Protein AF-0000000075737921 (afdb_homodimer)

Organism: Rhodopseudomonas palustris (strain ATCC BAA-98 / CGA009) (NCBI:txid258594)

Radius of gyration: 21.12 Å; Cα contacts (8 Å, |Δi|>4): 527; chains: 2; bounding box: 39×60×53 Å

Structure (mmCIF, N/CA/C/O backbone):
data_AF-0000000075737921-model_v1
#
loop_
_entity.id
_entity.type
_entity.pdbx_description
1 polymer 'HD domain-containing protein'
#
loop_
_atom_site.group_PDB
_atom_site.id
_atom_site.type_symbol
_atom_site.label_atom_id
_atom_site.label_alt_id
_atom_site.label_comp_id
_atom_site.label_asym_id
_atom_site.label_entity_id
_atom_site.label_seq_id
_atom_site.pdbx_PDB_ins_code
_atom_site.Cartn_x
_atom_site.Cartn_y
_atom_site.Cartn_z
_atom_site.occupancy
_atom_site.B_iso_or_equiv
_atom_site.auth_seq_id
_atom_site.auth_comp_id
_atom_site.auth_asym_id
_atom_site.auth_atom_id
_atom_site.pdbx_PDB_model_num
ATOM 1 N N . MET A 1 1 ? -18.125 2.629 -8.656 1 86.75 1 MET A N 1
ATOM 2 C CA . MET A 1 1 ? -16.984 1.961 -8.047 1 86.75 1 MET A CA 1
ATOM 3 C C . MET A 1 1 ? -17.203 1.745 -6.555 1 86.75 1 MET A C 1
ATOM 5 O O . MET A 1 1 ? -17.562 2.676 -5.84 1 86.75 1 MET A O 1
ATOM 9 N N . THR A 1 2 ? -17.031 0.541 -6.113 1 95.25 2 THR A N 1
ATOM 10 C CA . THR A 1 2 ? -17.281 0.292 -4.699 1 95.25 2 THR A CA 1
ATOM 11 C C . THR A 1 2 ? -16.156 0.893 -3.846 1 95.25 2 THR A C 1
ATOM 13 O O . THR A 1 2 ? -15.094 1.238 -4.363 1 95.25 2 THR A O 1
ATOM 16 N N . ASP A 1 3 ? -16.438 1.076 -2.562 1 97.62 3 ASP A N 1
ATOM 17 C CA . ASP A 1 3 ? -15.484 1.718 -1.653 1 97.62 3 ASP A CA 1
ATOM 18 C C . ASP A 1 3 ? -14.141 0.996 -1.659 1 97.62 3 ASP A C 1
ATOM 20 O O . ASP A 1 3 ? -13.086 1.632 -1.758 1 97.62 3 ASP A O 1
ATOM 24 N N . LEU A 1 4 ? -14.211 -0.312 -1.606 1 98.31 4 LEU A N 1
ATOM 25 C CA . LEU A 1 4 ? -12.977 -1.086 -1.536 1 98.31 4 LEU A CA 1
ATOM 26 C C . LEU A 1 4 ? -12.219 -1.028 -2.861 1 98.31 4 LEU A C 1
ATOM 28 O O . LEU A 1 4 ? -10.984 -1.01 -2.877 1 98.31 4 LEU A O 1
ATOM 32 N N . 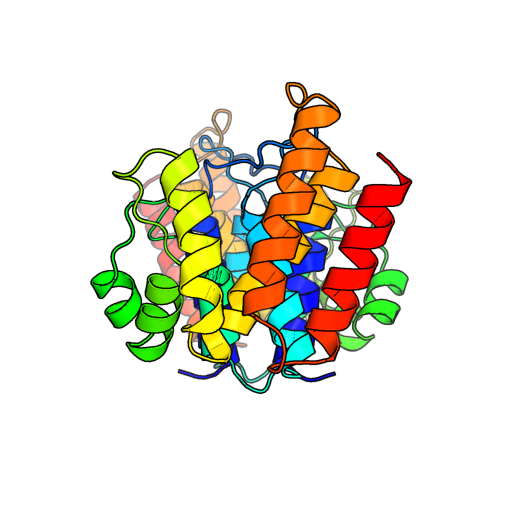VAL A 1 5 ? -12.93 -0.981 -3.979 1 98.56 5 VAL A N 1
ATOM 33 C CA . VAL A 1 5 ? -12.273 -0.854 -5.277 1 98.56 5 VAL A CA 1
ATOM 34 C C . VAL A 1 5 ? -11.578 0.503 -5.375 1 98.56 5 VAL A C 1
ATOM 36 O O . VAL A 1 5 ? -10.422 0.588 -5.797 1 98.56 5 VAL A O 1
ATOM 39 N N . LEU A 1 6 ? -12.273 1.527 -4.934 1 98.75 6 LEU A N 1
ATOM 40 C CA . LEU A 1 6 ? -11.719 2.879 -4.969 1 98.75 6 LEU A CA 1
ATOM 41 C C . LEU A 1 6 ? -10.422 2.957 -4.168 1 98.75 6 LEU A C 1
ATOM 43 O O . LEU A 1 6 ? -9.414 3.465 -4.664 1 98.75 6 LEU A O 1
ATOM 47 N N . VAL A 1 7 ? -10.438 2.445 -2.977 1 98.88 7 VAL A N 1
ATOM 48 C CA . VAL A 1 7 ? -9.297 2.557 -2.082 1 98.88 7 VAL A CA 1
ATOM 49 C C . VAL A 1 7 ? -8.156 1.663 -2.58 1 98.88 7 VAL A C 1
ATOM 51 O O . VAL A 1 7 ? -6.988 2.047 -2.525 1 98.88 7 VAL A O 1
ATOM 54 N N . SER A 1 8 ? -8.484 0.468 -3.088 1 98.88 8 SER A N 1
ATOM 55 C CA . SER A 1 8 ? -7.457 -0.421 -3.623 1 98.88 8 SER A CA 1
ATOM 56 C C . SER A 1 8 ? -6.793 0.18 -4.855 1 98.88 8 SER A C 1
ATOM 58 O O . SER A 1 8 ? -5.586 0.037 -5.051 1 98.88 8 SER A O 1
ATOM 60 N N . ARG A 1 9 ? -7.57 0.848 -5.695 1 98.81 9 ARG A N 1
ATOM 61 C CA . ARG A 1 9 ? -7.012 1.54 -6.852 1 98.81 9 ARG A CA 1
ATOM 62 C C . ARG A 1 9 ? -6.07 2.658 -6.422 1 98.81 9 ARG A C 1
ATOM 64 O O . ARG A 1 9 ? -5.012 2.855 -7.023 1 98.81 9 ARG A O 1
ATOM 71 N N . ALA A 1 10 ? -6.484 3.395 -5.445 1 98.94 10 ALA A N 1
ATOM 72 C CA . ALA A 1 10 ? -5.652 4.48 -4.938 1 98.94 10 ALA A CA 1
ATOM 73 C C . ALA A 1 10 ? -4.332 3.951 -4.383 1 98.94 10 ALA A C 1
ATOM 75 O O . ALA A 1 10 ? -3.271 4.531 -4.625 1 98.94 10 ALA A O 1
ATOM 76 N N . ALA A 1 11 ? -4.426 2.832 -3.623 1 98.94 11 ALA A N 1
ATOM 77 C CA . ALA A 1 11 ? -3.227 2.225 -3.051 1 98.94 11 ALA A CA 1
ATOM 78 C C . ALA A 1 11 ? -2.266 1.771 -4.145 1 98.94 11 ALA A C 1
ATOM 80 O O . ALA A 1 11 ? -1.067 2.053 -4.086 1 98.94 11 ALA A O 1
ATOM 81 N N . ASP A 1 12 ? -2.742 1.088 -5.137 1 98.81 12 ASP A N 1
ATOM 82 C CA . ASP A 1 12 ? -1.924 0.611 -6.25 1 98.81 12 ASP A CA 1
ATOM 83 C C . ASP A 1 12 ? -1.312 1.777 -7.02 1 98.81 12 ASP A C 1
ATOM 85 O O . ASP A 1 12 ? -0.127 1.751 -7.359 1 98.81 12 ASP A O 1
ATOM 89 N N . PHE A 1 13 ? -2.15 2.797 -7.309 1 98.81 13 PHE A N 1
ATOM 90 C CA . PHE A 1 13 ? -1.713 3.984 -8.031 1 98.81 13 PHE A CA 1
ATOM 91 C C . PHE A 1 13 ? -0.597 4.695 -7.277 1 98.81 13 PHE A C 1
ATOM 93 O O . PHE A 1 13 ? 0.426 5.055 -7.863 1 98.81 13 PHE A O 1
ATOM 100 N N . ALA A 1 14 ? -0.794 4.871 -6.004 1 98.62 14 ALA A N 1
ATOM 101 C CA . ALA A 1 14 ? 0.196 5.547 -5.172 1 98.62 14 ALA A CA 1
ATOM 102 C C . ALA A 1 14 ? 1.498 4.754 -5.113 1 98.62 14 ALA A C 1
ATOM 104 O O . ALA A 1 14 ? 2.586 5.328 -5.203 1 98.62 14 ALA A O 1
ATOM 105 N N . ALA A 1 15 ? 1.396 3.42 -4.934 1 98.12 15 ALA A N 1
ATOM 106 C CA . ALA A 1 15 ? 2.578 2.562 -4.879 1 98.12 15 ALA A CA 1
ATOM 107 C C . ALA A 1 15 ? 3.402 2.684 -6.156 1 98.12 15 ALA A C 1
ATOM 109 O O . ALA A 1 15 ? 4.629 2.807 -6.105 1 98.12 15 ALA A O 1
ATOM 110 N N . ARG A 1 16 ? 2.758 2.697 -7.277 1 97.12 16 ARG A N 1
ATOM 111 C CA . ARG A 1 16 ? 3.451 2.781 -8.555 1 97.12 16 ARG A CA 1
ATOM 112 C C . ARG A 1 16 ? 4.086 4.156 -8.75 1 97.12 16 ARG A C 1
ATOM 114 O O . ARG A 1 16 ? 5.227 4.262 -9.203 1 97.12 16 ARG A O 1
ATOM 121 N N . ARG A 1 17 ? 3.342 5.207 -8.398 1 97.56 17 ARG A N 1
ATOM 122 C CA . ARG A 1 17 ? 3.816 6.57 -8.625 1 97.56 17 ARG A CA 1
ATOM 123 C C . ARG A 1 17 ? 4.984 6.906 -7.707 1 97.56 17 ARG A C 1
ATOM 125 O O . ARG A 1 17 ? 5.824 7.742 -8.047 1 97.56 17 ARG A O 1
ATOM 132 N N . HIS A 1 18 ? 5.109 6.207 -6.547 1 97.38 18 HIS A N 1
ATOM 133 C CA . HIS A 1 18 ? 6.156 6.523 -5.586 1 97.38 18 HIS A CA 1
ATOM 134 C C . HIS A 1 18 ? 7.215 5.43 -5.543 1 97.38 18 HIS A C 1
ATOM 136 O O . HIS A 1 18 ? 7.988 5.34 -4.586 1 97.38 18 HIS A O 1
ATOM 142 N N . ALA A 1 19 ? 7.277 4.5 -6.516 1 94.38 19 ALA A N 1
ATOM 143 C CA . ALA A 1 19 ? 8.141 3.322 -6.527 1 94.38 19 ALA A CA 1
ATOM 144 C C . ALA A 1 19 ? 9.609 3.717 -6.41 1 94.38 19 ALA A C 1
ATOM 146 O O . ALA A 1 19 ? 10.414 2.984 -5.828 1 94.38 19 ALA A O 1
ATOM 147 N N . GLY A 1 20 ? 10.023 4.871 -6.852 1 91.69 20 GLY A N 1
ATOM 148 C CA . GLY A 1 20 ? 11.414 5.289 -6.82 1 91.69 20 GLY A CA 1
ATOM 149 C C . GLY A 1 20 ? 11.727 6.238 -5.676 1 91.69 20 GLY A C 1
ATOM 150 O O . GLY A 1 20 ? 12.859 6.707 -5.547 1 91.69 20 GLY A O 1
ATOM 151 N N . THR A 1 21 ? 10.742 6.453 -4.84 1 91.94 21 THR A N 1
ATOM 152 C CA . THR A 1 21 ? 10.898 7.414 -3.756 1 91.94 21 THR A CA 1
ATOM 153 C C . THR A 1 21 ? 11.086 6.695 -2.422 1 91.94 21 THR A C 1
ATOM 155 O O . THR A 1 21 ? 10.383 5.727 -2.127 1 91.94 21 THR A O 1
ATOM 158 N N . ARG A 1 22 ? 12.008 7.168 -1.647 1 89.38 22 ARG A N 1
ATOM 159 C CA . ARG A 1 22 ? 12.227 6.656 -0.3 1 89.38 22 ARG A CA 1
ATOM 160 C C . ARG A 1 22 ? 12.094 7.766 0.738 1 89.38 22 ARG A C 1
ATOM 162 O O . ARG A 1 22 ? 12.32 8.938 0.432 1 89.38 22 ARG A O 1
ATOM 169 N N . ARG A 1 23 ? 11.773 7.363 1.942 1 88.88 23 ARG A N 1
ATOM 170 C CA . ARG A 1 23 ? 11.664 8.312 3.047 1 88.88 23 ARG A CA 1
ATOM 171 C C . ARG A 1 23 ? 13.039 8.836 3.453 1 88.88 23 ARG A C 1
ATOM 173 O O . ARG A 1 23 ? 14.055 8.18 3.219 1 88.88 23 ARG A O 1
ATOM 180 N N . LYS A 1 24 ? 13.117 10 4.008 1 83.06 24 LYS A N 1
ATOM 181 C CA . LYS A 1 24 ? 14.367 10.648 4.379 1 83.06 24 LYS A CA 1
ATOM 182 C C . LYS A 1 24 ? 14.938 10.055 5.664 1 83.06 24 LYS A C 1
ATOM 184 O O . LYS A 1 24 ? 16.094 10.312 6.016 1 83.06 24 LYS A O 1
ATOM 189 N N . GLY A 1 25 ? 14.266 9.164 6.316 1 85.06 25 GLY A N 1
ATOM 190 C CA . GLY A 1 25 ? 14.758 8.578 7.551 1 85.06 25 GLY A CA 1
ATOM 191 C C . GLY A 1 25 ? 15.953 7.66 7.344 1 85.06 25 GLY A C 1
ATOM 192 O O . GLY A 1 25 ? 16.25 7.277 6.215 1 85.06 25 GLY A O 1
ATOM 193 N N . ALA A 1 26 ? 16.719 7.324 8.461 1 85.81 26 ALA A N 1
ATOM 194 C CA . ALA A 1 26 ? 17.891 6.461 8.438 1 85.81 26 ALA A CA 1
ATOM 195 C C . ALA A 1 26 ? 17.578 5.109 7.805 1 85.81 26 ALA A C 1
ATOM 197 O O . ALA A 1 26 ? 18.422 4.516 7.129 1 85.81 26 ALA A O 1
ATOM 198 N N . ASP A 1 27 ? 16.281 4.695 7.953 1 87.38 27 ASP A N 1
ATOM 199 C CA . ASP A 1 27 ? 15.883 3.369 7.48 1 87.38 27 ASP A CA 1
ATOM 200 C C . ASP A 1 27 ? 15.602 3.383 5.977 1 87.38 27 ASP A C 1
ATOM 202 O O . ASP A 1 27 ? 15.547 2.328 5.344 1 87.38 27 ASP A O 1
ATOM 206 N N . LYS A 1 28 ? 15.344 4.523 5.488 1 91.25 28 LYS A N 1
ATOM 207 C CA . LYS A 1 28 ? 15.102 4.723 4.062 1 91.25 28 LYS A CA 1
ATOM 208 C C . LYS A 1 28 ? 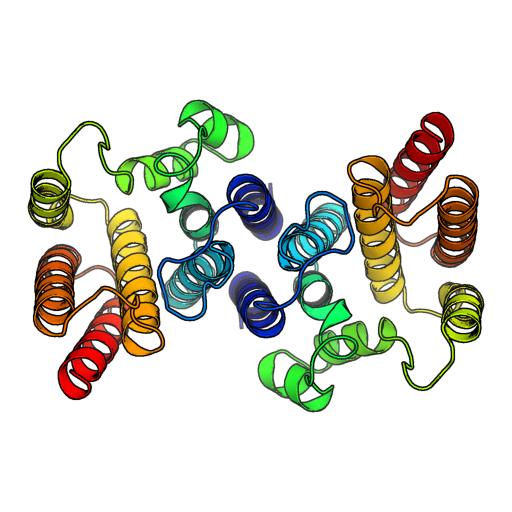14 3.789 3.555 1 91.25 28 LYS A C 1
ATOM 210 O O . LYS A 1 28 ? 14.18 3.098 2.551 1 91.25 28 LYS A O 1
ATOM 215 N N . GLU A 1 29 ? 12.891 3.725 4.312 1 93.62 29 GLU A N 1
ATOM 216 C CA . GLU A 1 29 ? 11.758 2.881 3.936 1 93.62 29 GLU A CA 1
ATOM 217 C C . GLU A 1 29 ? 11.094 3.385 2.656 1 93.62 29 GLU A C 1
ATOM 219 O O . GLU A 1 29 ? 11.164 4.578 2.346 1 93.62 29 GLU A O 1
ATOM 224 N N . PRO A 1 30 ? 10.5 2.414 1.894 1 96.5 30 PRO A N 1
ATOM 225 C CA . PRO A 1 30 ? 9.711 2.885 0.753 1 96.5 30 PRO A CA 1
ATOM 226 C C . PRO A 1 30 ? 8.695 3.959 1.14 1 96.5 30 PRO A C 1
ATOM 228 O O . PRO A 1 30 ? 8.047 3.854 2.186 1 96.5 30 PRO A O 1
ATOM 231 N N . TYR A 1 31 ? 8.555 4.988 0.345 1 97 31 TYR A N 1
ATOM 232 C CA . TYR A 1 31 ? 7.68 6.113 0.655 1 97 31 TYR A CA 1
ATOM 233 C C . TYR A 1 31 ? 6.246 5.648 0.875 1 97 31 TYR A C 1
ATOM 235 O O . TYR A 1 31 ? 5.508 6.246 1.66 1 97 31 TYR A O 1
ATOM 243 N N . VAL A 1 32 ? 5.887 4.535 0.176 1 98.06 32 VAL A N 1
ATOM 244 C CA . VAL A 1 32 ? 4.523 4.012 0.221 1 98.06 32 VAL A CA 1
ATOM 245 C C . VAL A 1 32 ? 4.164 3.625 1.653 1 98.06 32 VAL A C 1
ATOM 247 O O . VAL A 1 32 ? 2.988 3.596 2.02 1 98.06 32 VAL A O 1
ATOM 250 N N . ASN A 1 33 ? 5.109 3.338 2.508 1 98.12 33 ASN A N 1
ATOM 251 C CA . ASN A 1 33 ? 4.828 3.033 3.908 1 98.12 33 ASN A CA 1
ATOM 252 C C . ASN A 1 33 ? 4.16 4.207 4.617 1 98.12 33 ASN A C 1
ATOM 254 O O . ASN A 1 33 ? 3.238 4.016 5.41 1 98.12 33 ASN A O 1
ATOM 258 N N . HIS A 1 34 ? 4.672 5.379 4.32 1 98.25 34 HIS A N 1
ATOM 259 C CA . HIS A 1 34 ? 4.059 6.594 4.848 1 98.25 34 HIS A CA 1
ATOM 260 C C . HIS A 1 34 ? 2.611 6.727 4.383 1 98.25 34 HIS A C 1
ATOM 262 O O . HIS A 1 34 ? 1.719 7.004 5.188 1 98.25 34 HIS A O 1
ATOM 268 N N . LEU A 1 35 ? 2.307 6.477 3.094 1 98.88 35 LEU A N 1
ATOM 269 C CA . LEU A 1 35 ? 0.977 6.625 2.514 1 98.88 35 LEU A CA 1
ATOM 270 C C . LEU A 1 35 ? 0.016 5.59 3.084 1 98.88 35 LEU A C 1
ATOM 272 O O . LEU A 1 35 ? -1.149 5.895 3.35 1 98.88 35 LEU A O 1
ATOM 276 N N . ALA A 1 36 ? 0.522 4.367 3.277 1 98.88 36 ALA A N 1
ATOM 277 C CA . ALA A 1 36 ? -0.288 3.305 3.869 1 98.88 36 ALA A CA 1
ATOM 278 C C . ALA A 1 36 ? -0.699 3.658 5.297 1 98.88 36 ALA A C 1
ATOM 280 O O . ALA A 1 36 ? -1.845 3.434 5.691 1 98.88 36 ALA A O 1
ATOM 281 N N . GLU A 1 37 ? 0.202 4.219 6.074 1 98.81 37 GLU A N 1
ATOM 282 C CA . GLU A 1 37 ? -0.113 4.59 7.449 1 98.81 37 GLU A CA 1
ATOM 283 C C . GLU A 1 37 ? -1.135 5.723 7.496 1 98.81 37 GLU A C 1
ATOM 285 O O . GLU A 1 37 ? -2.066 5.691 8.305 1 98.81 37 GLU A O 1
ATOM 290 N N . VAL A 1 38 ? -0.921 6.699 6.648 1 98.94 38 VAL A N 1
ATOM 291 C CA . VAL A 1 38 ? -1.866 7.812 6.598 1 98.94 38 VAL A CA 1
ATOM 292 C C . VAL A 1 38 ? -3.264 7.289 6.27 1 98.94 38 VAL A C 1
ATOM 294 O O . VAL A 1 38 ? -4.238 7.652 6.93 1 98.94 38 VAL A O 1
ATOM 297 N N . ALA A 1 39 ? -3.355 6.426 5.27 1 98.94 39 ALA A N 1
ATOM 298 C CA . ALA A 1 39 ? -4.641 5.844 4.887 1 98.94 39 ALA A CA 1
ATOM 299 C C . ALA A 1 39 ? -5.258 5.07 6.047 1 98.94 39 ALA A C 1
ATOM 301 O O . ALA A 1 39 ? -6.465 5.156 6.289 1 98.94 39 ALA A O 1
ATOM 302 N N . LEU A 1 40 ? -4.457 4.344 6.801 1 98.88 40 LEU A N 1
ATOM 303 C CA . LEU A 1 40 ? -4.957 3.578 7.938 1 98.88 40 LEU A CA 1
ATOM 304 C C . LEU A 1 40 ? -5.473 4.508 9.031 1 98.88 40 LEU A C 1
ATOM 306 O O . LEU A 1 40 ? -6.547 4.273 9.594 1 98.88 40 LEU A O 1
ATOM 310 N N . LEU A 1 41 ? -4.719 5.543 9.344 1 98.88 41 LEU A N 1
ATOM 311 C CA . LEU A 1 41 ? -5.137 6.5 10.367 1 98.88 41 LEU A CA 1
ATOM 312 C C . LEU A 1 41 ? -6.492 7.109 10.016 1 98.88 41 LEU A C 1
ATOM 314 O O . LEU A 1 41 ? -7.359 7.238 10.883 1 98.88 41 LEU A O 1
ATOM 318 N N . LEU A 1 42 ? -6.672 7.43 8.758 1 98.88 42 LEU A N 1
ATOM 319 C CA . LEU A 1 42 ? -7.922 8.031 8.312 1 98.88 42 LEU A CA 1
ATOM 320 C C . LEU A 1 42 ? -9.062 7.02 8.383 1 98.88 42 LEU A C 1
ATOM 322 O O . LEU A 1 42 ? -10.188 7.367 8.758 1 98.88 42 LEU A O 1
ATOM 326 N N . THR A 1 43 ? -8.734 5.809 7.961 1 98.75 43 THR A N 1
ATOM 327 C CA . THR A 1 43 ? -9.75 4.762 7.977 1 98.75 43 THR A CA 1
ATOM 328 C C . THR A 1 43 ? -10.234 4.5 9.398 1 98.75 43 THR A C 1
ATOM 330 O O . THR A 1 43 ? -11.438 4.359 9.633 1 98.75 43 THR A O 1
ATOM 333 N N . VAL A 1 44 ? -9.391 4.453 10.328 1 98.5 44 VAL A N 1
ATOM 334 C CA . VAL A 1 44 ? -9.742 4.211 11.727 1 98.5 44 VAL A CA 1
ATOM 335 C C . VAL A 1 44 ? -10.516 5.402 12.281 1 98.5 44 VAL A C 1
ATOM 337 O O . VAL A 1 44 ? -11.531 5.23 12.953 1 98.5 44 VAL A O 1
ATOM 340 N N . ALA A 1 45 ? -10.055 6.613 11.938 1 98.38 45 ALA A N 1
ATOM 341 C CA . ALA A 1 45 ? -10.68 7.832 12.438 1 98.38 45 ALA A CA 1
ATOM 342 C C . ALA A 1 45 ? -12.133 7.922 11.992 1 98.38 45 ALA A C 1
ATOM 344 O O . ALA A 1 45 ? -12.969 8.5 12.695 1 98.38 45 ALA A O 1
ATOM 345 N N . THR A 1 46 ? -12.461 7.293 10.852 1 98.06 46 THR A N 1
ATOM 346 C CA . THR A 1 46 ? -13.805 7.387 10.305 1 98.06 46 THR A CA 1
ATOM 347 C C . THR A 1 46 ? -14.531 6.047 10.414 1 98.06 46 THR A C 1
ATOM 349 O O . THR A 1 46 ? -15.617 5.875 9.852 1 98.06 46 THR A O 1
ATOM 352 N N . ASP A 1 47 ? -13.859 5.074 10.977 1 97.75 47 ASP A N 1
ATOM 353 C CA . ASP A 1 47 ? -14.367 3.711 11.062 1 97.75 47 ASP A CA 1
ATOM 354 C C . ASP A 1 47 ? -14.703 3.16 9.68 1 97.75 47 ASP A C 1
ATOM 356 O O . ASP A 1 47 ? -15.703 2.469 9.5 1 97.75 47 ASP A O 1
ATOM 360 N N . GLY A 1 48 ? -13.969 3.629 8.742 1 97.5 48 GLY A N 1
ATOM 361 C CA . GLY A 1 48 ? -14.094 3.121 7.383 1 97.5 48 GLY A CA 1
ATOM 362 C C . GLY A 1 48 ? -15.289 3.697 6.645 1 97.5 48 GLY A C 1
ATOM 363 O O . GLY A 1 48 ? -15.703 3.162 5.613 1 97.5 48 GLY A O 1
ATOM 364 N N . ALA A 1 49 ? -15.844 4.785 7.074 1 97.81 49 ALA A N 1
ATOM 365 C CA . ALA A 1 49 ? -17.109 5.289 6.543 1 97.81 49 ALA A CA 1
ATOM 366 C C . ALA A 1 49 ? -16.875 6.234 5.371 1 97.81 49 ALA A C 1
ATOM 368 O O . ALA A 1 49 ? -17.812 6.629 4.68 1 97.81 49 ALA A O 1
ATOM 369 N N . ASP A 1 50 ? -15.68 6.668 5.086 1 98.44 50 ASP A N 1
ATOM 370 C CA . ASP A 1 50 ? -15.383 7.68 4.078 1 98.44 50 ASP A CA 1
ATOM 371 C C . ASP A 1 50 ? -14.281 7.211 3.135 1 98.44 50 ASP A C 1
ATOM 373 O O . ASP A 1 50 ? -13.141 7.676 3.225 1 98.44 50 ASP A O 1
ATOM 377 N N . ALA A 1 51 ? -14.633 6.398 2.16 1 98.75 51 ALA A N 1
ATOM 378 C CA . ALA A 1 51 ? -13.68 5.781 1.242 1 98.75 51 ALA A CA 1
ATOM 379 C C . ALA A 1 51 ? -12.953 6.84 0.416 1 98.75 51 ALA A C 1
ATOM 381 O O . ALA A 1 51 ? -11.742 6.762 0.226 1 98.75 51 ALA A O 1
ATOM 382 N N . PRO A 1 52 ? -13.617 7.891 -0.08 1 98.88 52 PRO A N 1
ATOM 383 C CA . PRO A 1 52 ? -12.898 8.938 -0.814 1 98.88 52 PRO A CA 1
ATOM 384 C C . PRO A 1 52 ? -11.82 9.609 0.028 1 98.88 52 PRO A C 1
ATOM 386 O O . PRO A 1 52 ? -10.734 9.93 -0.479 1 98.88 52 PRO A O 1
ATOM 389 N N . LEU A 1 53 ? -12.086 9.805 1.278 1 98.88 53 LEU A N 1
ATOM 390 C CA . LEU A 1 53 ? -11.094 10.383 2.182 1 98.88 53 LEU A CA 1
ATOM 391 C C . LEU A 1 53 ? -9.875 9.469 2.311 1 98.88 53 LEU A C 1
ATOM 393 O O . LEU A 1 53 ? -8.734 9.938 2.277 1 98.88 53 LEU A O 1
ATOM 397 N N . VAL A 1 54 ? -10.133 8.164 2.492 1 98.94 54 VAL A N 1
ATOM 398 C CA . VAL A 1 54 ? -9.062 7.188 2.627 1 98.94 54 VAL A CA 1
ATOM 399 C C . VAL A 1 54 ? -8.25 7.129 1.334 1 98.94 54 VAL A C 1
ATOM 401 O O . VAL A 1 54 ? -7.016 7.094 1.368 1 98.94 54 VAL A O 1
ATOM 404 N N . ALA A 1 55 ? -8.945 7.145 0.2 1 98.94 55 ALA A N 1
ATOM 405 C CA . ALA A 1 55 ? -8.266 7.188 -1.09 1 98.94 55 ALA A CA 1
ATOM 406 C C . ALA A 1 55 ? -7.383 8.43 -1.202 1 98.94 55 ALA A C 1
ATOM 408 O O . ALA A 1 55 ? -6.238 8.344 -1.648 1 98.94 55 ALA A O 1
ATOM 409 N N . ALA A 1 56 ? -7.883 9.562 -0.793 1 98.94 56 ALA A N 1
ATOM 410 C CA . ALA A 1 56 ? -7.109 10.797 -0.806 1 98.94 56 ALA A CA 1
ATOM 411 C C . ALA A 1 56 ? -5.895 10.695 0.112 1 98.94 56 ALA A C 1
ATOM 413 O O . ALA A 1 56 ? -4.84 11.273 -0.175 1 98.94 56 ALA A O 1
ATOM 414 N N . GLY A 1 57 ? -6.055 9.984 1.238 1 98.94 57 GLY A N 1
ATOM 415 C CA . GLY A 1 57 ? -4.918 9.719 2.105 1 98.94 57 GLY A CA 1
ATOM 416 C C . GLY A 1 57 ? -3.779 9.008 1.399 1 98.94 57 GLY A C 1
ATOM 417 O O . GLY A 1 57 ? -2.621 9.406 1.519 1 98.94 57 GLY A O 1
ATOM 418 N N . TRP A 1 58 ? -4.113 7.973 0.61 1 98.94 58 TRP A N 1
ATOM 419 C CA . TRP A 1 58 ? -3.117 7.277 -0.201 1 98.94 58 TRP A CA 1
ATOM 420 C C . TRP A 1 58 ? -2.473 8.227 -1.205 1 98.94 58 TRP A C 1
ATOM 422 O O . TRP A 1 58 ? -1.292 8.086 -1.535 1 98.94 58 TRP A O 1
ATOM 432 N N . LEU A 1 59 ? -3.197 9.219 -1.672 1 98.88 59 LEU A N 1
ATOM 433 C CA . LEU A 1 59 ? -2.816 9.969 -2.865 1 98.88 59 LEU A CA 1
ATOM 434 C C . LEU A 1 59 ? -2.312 11.359 -2.494 1 98.88 59 LEU A C 1
ATOM 436 O O . LEU A 1 59 ? -1.883 12.125 -3.363 1 98.88 59 LEU A O 1
ATOM 440 N N . HIS A 1 60 ? -2.299 11.734 -1.222 1 98.81 60 HIS A N 1
ATOM 441 C CA . HIS A 1 60 ? -2.217 13.125 -0.795 1 98.81 60 HIS A CA 1
ATOM 442 C C . HIS A 1 60 ? -0.904 13.766 -1.238 1 98.81 60 HIS A C 1
ATOM 444 O O . HIS A 1 60 ? -0.84 14.977 -1.465 1 98.81 60 HIS A O 1
ATOM 450 N N . ASP A 1 61 ? 0.119 13 -1.491 1 98.25 61 ASP A N 1
ATOM 451 C CA . ASP A 1 61 ? 1.427 13.539 -1.853 1 98.25 61 ASP A CA 1
ATOM 452 C C . ASP A 1 61 ? 1.697 13.367 -3.346 1 98.25 61 ASP A C 1
ATOM 454 O O . ASP A 1 61 ? 2.789 13.688 -3.824 1 98.25 61 ASP A O 1
ATOM 458 N N . THR A 1 62 ? 0.756 12.844 -4.109 1 98.19 62 THR A N 1
ATOM 459 C CA . THR A 1 62 ? 1.024 12.477 -5.496 1 98.19 62 THR A CA 1
ATOM 460 C C . THR A 1 62 ? 1.239 13.727 -6.352 1 98.19 62 THR A C 1
ATOM 462 O O . THR A 1 62 ? 2.186 13.789 -7.137 1 98.19 62 THR A O 1
ATOM 465 N N . ILE A 1 63 ? 0.399 14.719 -6.211 1 97.69 63 ILE A N 1
ATOM 466 C CA . ILE A 1 63 ? 0.558 15.938 -7.004 1 97.69 63 ILE A CA 1
ATOM 467 C C . ILE A 1 63 ? 1.879 16.609 -6.648 1 97.69 63 ILE A C 1
ATOM 469 O O . ILE A 1 63 ? 2.631 17.031 -7.539 1 97.69 63 ILE A O 1
ATOM 473 N N . GLU A 1 64 ? 2.217 16.656 -5.395 1 94.94 64 GLU A N 1
ATOM 474 C CA . GLU A 1 64 ? 3.389 17.359 -4.887 1 94.94 64 GLU A CA 1
ATOM 475 C C . GLU A 1 64 ? 4.68 16.672 -5.305 1 94.94 64 GLU A C 1
ATOM 477 O O . GLU A 1 64 ? 5.645 17.328 -5.707 1 94.94 64 GLU A O 1
ATOM 482 N N . ASP A 1 65 ? 4.68 15.375 -5.242 1 94 65 ASP A N 1
ATOM 483 C CA . ASP A 1 65 ? 5.941 14.648 -5.273 1 94 65 ASP A CA 1
ATOM 484 C C . ASP A 1 65 ? 6.129 13.938 -6.613 1 94 65 ASP A C 1
ATOM 486 O O . ASP A 1 65 ? 7.238 13.508 -6.941 1 94 65 ASP A O 1
ATOM 490 N N . THR A 1 66 ? 5 13.852 -7.18 1 93.25 66 THR A N 1
ATOM 491 C CA . THR A 1 66 ? 5.066 13.062 -8.406 1 93.25 66 THR A CA 1
ATOM 492 C C . THR A 1 66 ? 4.527 13.859 -9.594 1 93.25 66 THR A C 1
ATOM 494 O O . THR A 1 66 ? 4.215 15.047 -9.461 1 93.25 66 THR A O 1
ATOM 497 N N . GLY A 1 67 ? 4.445 13.672 -10.773 1 91.75 67 GLY A N 1
ATOM 498 C CA . GLY A 1 67 ? 3.955 14.352 -11.961 1 91.75 67 GLY A CA 1
ATOM 499 C C . GLY A 1 67 ? 2.455 14.219 -12.148 1 91.75 67 GLY A C 1
ATOM 500 O O . GLY A 1 67 ? 1.903 14.695 -13.141 1 91.75 67 GLY A O 1
ATOM 501 N N . VAL A 1 68 ? 1.761 13.742 -11.117 1 97.56 68 VAL A N 1
ATOM 502 C CA . VAL A 1 68 ? 0.318 13.539 -11.203 1 97.56 68 VAL A CA 1
ATOM 503 C C . VAL A 1 68 ? -0.398 14.883 -11.125 1 97.56 68 VAL A C 1
ATOM 505 O O . VAL A 1 68 ? -0.007 15.758 -10.352 1 97.56 68 VAL A O 1
ATOM 508 N N . THR A 1 69 ? -1.444 15.047 -11.891 1 98.25 69 THR A N 1
ATOM 509 C CA . THR A 1 69 ? -2.191 16.297 -11.922 1 98.25 69 THR A CA 1
ATOM 510 C C . THR A 1 69 ? -3.561 16.125 -11.266 1 98.25 69 THR A C 1
ATOM 512 O O . THR A 1 69 ? -4.035 15 -11.094 1 98.25 69 THR A O 1
ATOM 515 N N . ARG A 1 70 ? -4.117 17.266 -10.977 1 98.19 70 ARG A N 1
ATOM 516 C CA . ARG A 1 70 ? -5.484 17.25 -10.461 1 98.19 70 ARG A CA 1
ATOM 517 C C . ARG A 1 70 ? -6.434 16.562 -11.43 1 98.19 70 ARG A C 1
ATOM 519 O O . ARG A 1 70 ? -7.289 15.781 -11.016 1 98.19 70 ARG A O 1
ATOM 526 N N . ASP A 1 71 ? -6.355 16.828 -12.672 1 98.56 71 ASP A N 1
ATOM 527 C CA . ASP A 1 71 ? -7.246 16.281 -13.68 1 98.56 71 ASP A CA 1
ATOM 528 C C . ASP A 1 71 ? -7.098 14.758 -13.766 1 98.56 71 ASP A C 1
ATOM 530 O O . ASP A 1 71 ? -8.086 14.039 -13.945 1 98.56 71 ASP A O 1
ATOM 534 N N . GLU A 1 72 ? -5.895 14.312 -13.68 1 98.44 72 GLU A N 1
ATOM 535 C CA . GLU A 1 72 ? -5.66 12.875 -13.68 1 98.44 72 GLU A CA 1
ATOM 536 C C . GLU A 1 72 ? -6.352 12.203 -12.5 1 98.44 72 GLU A C 1
ATOM 538 O O . GLU A 1 72 ? -6.977 11.148 -12.664 1 98.44 72 GLU A O 1
ATOM 543 N N . LEU A 1 73 ? -6.27 12.773 -11.328 1 98.75 73 LEU A N 1
ATOM 544 C CA . LEU A 1 73 ? -6.91 12.219 -10.141 1 98.75 73 LEU A CA 1
ATOM 545 C C . LEU A 1 73 ? -8.43 12.25 -10.289 1 98.75 73 LEU A C 1
ATOM 547 O O . LEU A 1 73 ? -9.109 11.297 -9.898 1 98.75 73 LEU A O 1
ATOM 551 N N . ALA A 1 74 ? -8.922 13.375 -10.82 1 98.75 74 ALA A N 1
ATOM 552 C CA . ALA A 1 74 ? -10.367 13.484 -11 1 98.75 74 ALA A CA 1
ATOM 553 C C . ALA A 1 74 ? -10.883 12.43 -11.969 1 98.75 74 ALA A C 1
ATOM 555 O O . ALA A 1 74 ? -11.961 11.867 -11.766 1 98.75 74 ALA A O 1
ATOM 556 N N . GLU A 1 75 ? -10.18 12.18 -12.992 1 98.31 75 GLU A N 1
ATOM 557 C CA . GLU A 1 75 ? -10.57 11.219 -14.016 1 98.31 75 GLU A CA 1
ATOM 558 C C . GLU A 1 75 ? -10.477 9.789 -13.5 1 98.31 75 GLU A C 1
ATOM 560 O O . GLU A 1 75 ? -11.367 8.977 -13.75 1 98.31 75 GLU A O 1
ATOM 565 N N . GLN A 1 76 ? -9.477 9.5 -12.773 1 97.75 76 GLN A N 1
ATOM 566 C CA . GLN A 1 76 ? -9.195 8.125 -12.367 1 97.75 76 GLN A CA 1
ATOM 567 C C . GLN A 1 76 ? -9.969 7.758 -11.102 1 97.75 76 GLN A C 1
ATOM 569 O O . GLN A 1 76 ? -10.297 6.59 -10.891 1 97.75 76 GLN A O 1
ATOM 574 N N . PHE A 1 77 ? -10.266 8.719 -10.344 1 98.5 77 PHE A N 1
ATOM 575 C CA . PHE A 1 77 ? -10.922 8.461 -9.07 1 98.5 77 PHE A CA 1
ATOM 576 C C . PHE A 1 77 ? -12.234 9.234 -8.977 1 98.5 77 PHE A C 1
ATOM 578 O O . PHE A 1 77 ? -13.273 8.766 -9.445 1 98.5 77 PHE A O 1
ATOM 585 N N . SER A 1 78 ? -12.172 10.586 -8.664 1 98.69 78 SER A N 1
ATOM 586 C CA . SER A 1 78 ? -13.336 11.469 -8.625 1 98.69 78 SER A CA 1
ATOM 587 C C . SER A 1 78 ? -12.922 12.914 -8.344 1 98.69 78 SER A C 1
ATOM 589 O O . SER A 1 78 ? -11.805 13.164 -7.879 1 98.69 78 SER A O 1
ATOM 591 N N . ALA A 1 79 ? -13.781 13.766 -8.602 1 98.56 79 ALA A N 1
ATOM 592 C CA . ALA A 1 79 ? -13.547 15.18 -8.289 1 98.56 79 ALA A CA 1
ATOM 593 C C . ALA A 1 79 ? -13.359 15.383 -6.789 1 98.56 79 ALA A C 1
ATOM 595 O O . ALA A 1 79 ? -12.539 16.203 -6.367 1 98.56 79 ALA A O 1
ATOM 596 N N . ASP A 1 80 ? -14.141 14.672 -6.051 1 98.69 80 ASP A N 1
ATOM 597 C CA . ASP A 1 80 ? -14.062 14.766 -4.598 1 98.69 80 ASP A CA 1
ATOM 598 C C . ASP A 1 80 ? -12.672 14.383 -4.09 1 98.69 80 ASP A C 1
ATOM 600 O O . ASP A 1 80 ? -12.07 15.117 -3.309 1 98.69 80 ASP A O 1
ATOM 604 N N . VAL A 1 81 ? -12.102 13.227 -4.57 1 98.88 81 VAL A N 1
ATOM 605 C CA . VAL A 1 81 ? -10.773 12.781 -4.188 1 98.88 81 VAL A CA 1
ATOM 606 C C . VAL A 1 81 ? -9.727 13.805 -4.641 1 98.88 81 VAL A C 1
ATOM 608 O O . VAL A 1 81 ? -8.836 14.164 -3.875 1 98.88 81 VAL A O 1
ATOM 611 N N . ALA A 1 82 ? -9.859 14.273 -5.867 1 98.88 82 ALA A N 1
ATOM 612 C CA . ALA A 1 82 ? -8.914 15.234 -6.422 1 98.88 82 ALA A CA 1
ATOM 613 C C . ALA A 1 82 ? -8.883 16.516 -5.59 1 98.88 82 ALA A C 1
ATOM 615 O O . ALA A 1 82 ? -7.812 17.062 -5.316 1 98.88 82 ALA A O 1
ATOM 616 N N . GLU A 1 83 ? -10 16.953 -5.191 1 98.62 83 GLU A N 1
ATOM 617 C CA . GLU A 1 83 ? -10.094 18.188 -4.41 1 98.62 83 GLU A CA 1
ATOM 618 C C . GLU A 1 83 ? -9.43 18.031 -3.047 1 98.62 83 GLU A C 1
ATOM 620 O O . GLU A 1 83 ? -8.781 18.953 -2.557 1 98.62 83 GLU A O 1
ATOM 625 N N . LEU A 1 84 ? -9.609 16.922 -2.428 1 98.81 84 LEU A N 1
ATOM 626 C CA . LEU A 1 84 ? -8.977 16.656 -1.141 1 98.81 84 LEU A CA 1
ATOM 627 C C . LEU A 1 84 ? -7.461 16.641 -1.272 1 98.81 84 LEU A C 1
ATOM 629 O O . LEU A 1 84 ? -6.758 17.203 -0.429 1 98.81 84 LEU A O 1
ATOM 633 N N . VAL A 1 85 ? -6.992 15.992 -2.346 1 98.88 85 VAL A N 1
ATOM 634 C CA . VAL A 1 85 ? -5.551 15.922 -2.557 1 98.88 85 VAL A CA 1
ATOM 635 C C . VAL A 1 85 ? -4.996 17.312 -2.807 1 98.88 85 VAL A C 1
ATOM 637 O O . VAL A 1 85 ? -3.959 17.688 -2.25 1 98.88 85 VAL A O 1
ATOM 640 N N . VAL A 1 86 ? -5.664 18.109 -3.59 1 98.38 86 VAL A N 1
ATOM 641 C CA . VAL A 1 86 ? -5.238 19.469 -3.9 1 98.38 86 VAL A CA 1
ATOM 642 C C . VAL A 1 86 ? -5.199 20.297 -2.621 1 98.38 86 VAL A C 1
ATOM 644 O O . VAL A 1 86 ? -4.266 21.078 -2.41 1 98.38 86 VAL A O 1
ATOM 647 N N . ALA A 1 87 ? -6.172 20.125 -1.797 1 98.06 87 ALA A N 1
ATOM 648 C CA . ALA A 1 87 ? -6.266 20.891 -0.552 1 98.06 87 ALA A CA 1
ATOM 649 C C . ALA A 1 87 ? -5.066 20.625 0.348 1 98.06 87 ALA A C 1
ATOM 651 O O . ALA A 1 87 ? -4.711 21.453 1.188 1 98.06 87 ALA A O 1
ATOM 652 N N . CYS A 1 88 ? -4.426 19.453 0.123 1 96.88 88 CYS A N 1
ATOM 653 C CA . CYS A 1 88 ? -3.311 19.062 0.978 1 96.88 88 CYS A CA 1
ATOM 654 C C . CYS A 1 88 ? -1.979 19.266 0.264 1 96.88 88 CYS A C 1
ATOM 656 O O . CYS A 1 88 ? -0.929 18.891 0.778 1 96.88 88 CYS A O 1
ATOM 658 N N . THR A 1 89 ? -2.014 19.859 -0.872 1 97.75 89 THR A N 1
ATOM 659 C CA . THR A 1 89 ? -0.819 19.984 -1.699 1 97.75 89 THR A CA 1
ATOM 660 C C . THR A 1 89 ? -0.169 21.359 -1.504 1 97.75 89 THR A C 1
ATOM 662 O O . THR A 1 89 ? -0.841 22.391 -1.586 1 97.75 89 THR A O 1
ATOM 665 N N . ASP A 1 90 ? 1.147 21.359 -1.227 1 95.94 90 ASP A N 1
ATOM 666 C CA . AS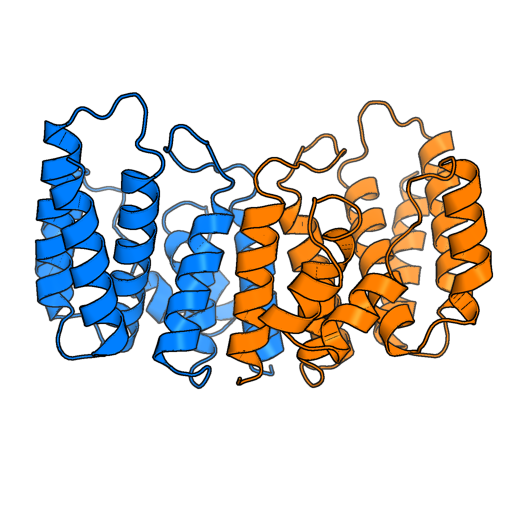P A 1 90 ? 1.905 22.594 -1.1 1 95.94 90 ASP A CA 1
ATOM 667 C C . ASP A 1 90 ? 2.342 23.125 -2.467 1 95.94 90 ASP A C 1
ATOM 669 O O . ASP A 1 90 ? 2.521 22.344 -3.404 1 95.94 90 ASP A O 1
ATOM 673 N N . ASP A 1 91 ? 2.502 24.422 -2.605 1 94.88 91 ASP A N 1
ATOM 674 C CA . ASP A 1 91 ? 3.104 25.047 -3.781 1 94.88 91 ASP A CA 1
ATOM 675 C C . ASP A 1 91 ? 4.625 24.922 -3.752 1 94.88 91 ASP A C 1
ATOM 677 O O . ASP A 1 91 ? 5.309 25.75 -3.143 1 94.88 91 ASP A O 1
ATOM 681 N N . LYS A 1 92 ? 5.141 24.047 -4.516 1 94.31 92 LYS A N 1
ATOM 682 C CA . LYS A 1 92 ? 6.566 23.719 -4.445 1 94.31 92 LYS A CA 1
ATOM 683 C C . LYS A 1 92 ? 7.402 24.812 -5.113 1 94.31 92 LYS A C 1
ATOM 685 O O . LYS A 1 92 ? 8.633 24.797 -5.027 1 94.31 92 LYS A O 1
ATOM 690 N N . THR A 1 93 ? 6.781 25.688 -5.785 1 95.44 93 THR A N 1
ATOM 691 C CA . THR A 1 93 ? 7.523 26.812 -6.344 1 95.44 93 THR A CA 1
ATOM 692 C C . THR A 1 93 ? 7.953 27.781 -5.242 1 95.44 93 THR A C 1
ATOM 694 O O . THR A 1 93 ? 8.828 28.625 -5.457 1 95.44 93 THR A O 1
ATOM 697 N N . LEU A 1 94 ? 7.418 27.734 -4.074 1 97.12 94 LEU A N 1
ATOM 698 C CA . LEU A 1 94 ? 7.773 28.562 -2.924 1 97.12 94 LEU A CA 1
ATOM 699 C C . LEU A 1 94 ? 8.867 27.891 -2.098 1 97.12 94 LEU A C 1
ATOM 701 O O . LEU A 1 94 ? 8.961 26.672 -2.047 1 97.12 94 LEU A O 1
ATOM 705 N N . PRO A 1 95 ? 9.703 28.781 -1.48 1 97.12 95 PRO A N 1
ATOM 706 C CA . PRO A 1 95 ? 10.727 28.203 -0.591 1 97.12 95 PRO A CA 1
ATOM 707 C C . PRO A 1 95 ? 10.125 27.438 0.575 1 97.12 95 PRO A C 1
ATOM 709 O O . PRO A 1 95 ? 9 27.719 1.001 1 97.12 95 PRO A O 1
ATOM 712 N N . LYS A 1 96 ? 10.891 26.5 1.099 1 95.56 96 LYS A N 1
ATOM 713 C CA . LYS A 1 96 ? 10.461 25.609 2.168 1 95.56 96 LYS A CA 1
ATOM 714 C C . LYS A 1 96 ? 9.914 26.391 3.357 1 95.56 96 LYS A C 1
ATOM 716 O O . LYS A 1 96 ? 8.883 26.031 3.926 1 95.56 96 LYS A O 1
ATOM 721 N N . VAL A 1 97 ? 10.633 27.438 3.709 1 96.5 97 VAL A N 1
ATOM 722 C CA . VAL A 1 97 ? 10.242 28.234 4.863 1 96.5 97 VAL A CA 1
ATOM 723 C C . VAL A 1 97 ? 8.859 28.828 4.633 1 96.5 97 VAL A C 1
ATOM 725 O O . VAL A 1 97 ? 8.023 28.859 5.539 1 96.5 97 VAL A O 1
ATOM 728 N N . GLU A 1 98 ? 8.617 29.266 3.459 1 97.69 98 GLU A N 1
ATOM 729 C CA . GLU A 1 98 ? 7.332 29.875 3.117 1 97.69 98 GLU A CA 1
ATOM 730 C C . GLU A 1 98 ? 6.227 28.828 3.062 1 97.69 98 GLU A C 1
ATOM 732 O O . GLU A 1 98 ? 5.098 29.078 3.492 1 97.69 98 GLU A O 1
ATOM 737 N N . ARG A 1 99 ? 6.508 27.703 2.512 1 97.56 99 ARG A N 1
ATOM 738 C CA . ARG A 1 99 ? 5.523 26.625 2.469 1 97.56 99 ARG A CA 1
ATOM 739 C C . ARG A 1 99 ? 5.09 26.219 3.875 1 97.56 99 ARG A C 1
ATOM 741 O O . ARG A 1 99 ? 3.9 26.016 4.129 1 97.56 99 ARG A O 1
ATOM 748 N N . LYS A 1 100 ? 6.027 26.109 4.754 1 97.81 100 LYS A N 1
ATOM 749 C CA . LYS A 1 100 ? 5.715 25.75 6.137 1 97.81 100 LYS A CA 1
ATOM 750 C C . LYS A 1 100 ? 4.855 26.828 6.801 1 97.81 100 LYS A C 1
ATOM 752 O O . LYS A 1 100 ? 3.891 26.516 7.5 1 97.81 100 LYS A O 1
ATOM 757 N N . ARG A 1 101 ? 5.277 28.047 6.582 1 98.06 101 ARG A N 1
ATOM 758 C CA . ARG A 1 101 ? 4.492 29.156 7.129 1 98.06 101 ARG A CA 1
ATOM 759 C C . ARG A 1 101 ? 3.051 29.094 6.633 1 98.06 101 ARG A C 1
ATOM 761 O O . ARG A 1 101 ? 2.115 29.266 7.418 1 98.06 101 ARG A O 1
ATOM 768 N N . LEU A 1 102 ? 2.854 28.844 5.391 1 98.12 102 LEU A N 1
ATOM 769 C CA . LEU A 1 102 ? 1.527 28.812 4.781 1 98.12 102 LEU A CA 1
ATOM 770 C C . LEU A 1 102 ? 0.709 27.641 5.316 1 98.12 102 LEU A C 1
ATOM 772 O O . LEU A 1 102 ? -0.512 27.75 5.453 1 98.12 102 LEU A O 1
ATOM 776 N N . GLN A 1 103 ? 1.321 26.484 5.59 1 98.38 103 GLN A N 1
ATOM 777 C CA . GLN A 1 103 ? 0.604 25.359 6.18 1 98.38 103 GLN A CA 1
ATOM 778 C C . GLN A 1 103 ? -0.002 25.75 7.527 1 98.38 103 GLN A C 1
ATOM 780 O O . GLN A 1 103 ? -1.119 25.328 7.848 1 98.38 103 GLN A O 1
ATOM 785 N N . ILE A 1 104 ? 0.725 26.5 8.32 1 98.62 104 ILE A N 1
ATOM 786 C CA . ILE A 1 104 ? 0.209 26.969 9.602 1 98.62 104 ILE A CA 1
ATOM 787 C C . ILE A 1 104 ? -0.966 27.922 9.367 1 98.62 104 ILE A C 1
ATOM 789 O O . ILE A 1 104 ? -2.027 27.766 9.977 1 98.62 104 ILE A O 1
ATOM 793 N N . GLU A 1 105 ? -0.758 28.812 8.477 1 98.44 105 GLU A N 1
ATOM 794 C CA . GLU A 1 105 ? -1.743 29.859 8.219 1 98.44 105 GLU A CA 1
ATOM 795 C C . GLU A 1 105 ? -3.029 29.281 7.641 1 98.44 105 GLU A C 1
ATOM 797 O O . GLU A 1 105 ? -4.125 29.734 7.969 1 98.44 105 GLU A O 1
ATOM 802 N N . HIS A 1 106 ? -2.926 28.312 6.789 1 98 106 HIS A N 1
ATOM 803 C CA . HIS A 1 106 ? -4.066 27.812 6.031 1 98 106 HIS A CA 1
ATOM 804 C C . HIS A 1 106 ? -4.793 26.703 6.801 1 98 106 HIS A C 1
ATOM 806 O O . HIS A 1 106 ? -5.977 26.453 6.562 1 98 106 HIS A O 1
ATOM 812 N N . ALA A 1 107 ? -4.137 26.062 7.723 1 98.44 107 ALA A N 1
ATOM 813 C CA . ALA A 1 107 ? -4.66 24.875 8.398 1 98.44 107 ALA A CA 1
ATOM 814 C C . ALA A 1 107 ? -6.047 25.141 8.977 1 98.44 107 ALA A C 1
ATOM 816 O O . ALA A 1 107 ? -6.977 24.359 8.758 1 98.44 107 ALA A O 1
ATOM 817 N N . PRO A 1 108 ? -6.242 26.344 9.656 1 98.44 108 PRO A N 1
ATOM 818 C CA . PRO A 1 108 ? -7.562 26.594 10.25 1 98.44 108 PRO A CA 1
ATOM 819 C C . PRO A 1 108 ? -8.664 26.75 9.195 1 98.44 108 PRO A C 1
ATOM 821 O O . PRO A 1 108 ? -9.844 26.641 9.516 1 98.44 108 PRO A O 1
ATOM 824 N N . HIS A 1 109 ? -8.336 26.969 7.93 1 98.25 109 HIS A N 1
ATOM 825 C CA . HIS A 1 109 ? -9.32 27.297 6.898 1 98.25 109 HIS A CA 1
ATOM 826 C C . HIS A 1 109 ? -9.586 26.094 5.996 1 98.25 109 HIS A C 1
ATOM 828 O O . HIS A 1 109 ? -10.406 26.172 5.082 1 98.25 109 HIS A O 1
ATOM 834 N N . LEU A 1 110 ? -8.961 24.984 6.258 1 98.31 110 LEU A N 1
ATOM 835 C CA . LEU A 1 110 ? -9.203 23.75 5.504 1 98.31 110 LEU A CA 1
ATOM 836 C C . LEU A 1 110 ? -10.57 23.156 5.852 1 98.31 110 LEU A C 1
ATOM 838 O O . LEU A 1 110 ? -11.117 23.438 6.918 1 98.31 110 LEU A O 1
ATOM 842 N N . THR A 1 111 ? -11.117 22.406 4.922 1 98.44 111 THR A N 1
ATOM 843 C CA . THR A 1 111 ? -12.32 21.641 5.227 1 98.44 111 THR A CA 1
ATOM 844 C C . THR A 1 111 ? -12.023 20.594 6.293 1 98.44 111 THR A C 1
ATOM 846 O O . THR A 1 111 ? -10.875 20.172 6.465 1 98.44 111 THR A O 1
ATOM 849 N N . PRO A 1 112 ? -13 20.141 7.004 1 98.69 112 PRO A N 1
ATOM 850 C CA . PRO A 1 112 ? -12.789 19.109 8.031 1 98.69 112 PRO A CA 1
ATOM 851 C C . PRO A 1 112 ? -12.078 17.875 7.484 1 98.69 112 PRO A C 1
ATOM 853 O O . PRO A 1 112 ? -11.18 17.344 8.133 1 98.69 112 PRO A O 1
ATOM 856 N N . ARG A 1 113 ? -12.453 17.453 6.324 1 98.81 113 ARG A N 1
ATOM 857 C CA . ARG A 1 113 ? -11.852 16.266 5.73 1 98.81 113 ARG A CA 1
ATOM 858 C C . ARG A 1 113 ? -10.375 16.5 5.402 1 98.81 113 ARG A C 1
ATOM 860 O O . ARG A 1 113 ? -9.539 15.617 5.613 1 98.81 113 ARG A O 1
ATOM 867 N N . ALA A 1 114 ? -10.055 17.641 4.902 1 98.81 114 ALA A N 1
ATOM 868 C CA . ALA A 1 114 ? -8.664 17.969 4.617 1 98.81 114 ALA A CA 1
ATOM 869 C C . ALA A 1 114 ? -7.844 18.062 5.906 1 98.81 114 ALA A C 1
ATOM 871 O O . ALA A 1 114 ? -6.672 17.688 5.934 1 98.81 114 ALA A O 1
ATOM 872 N N . LYS A 1 115 ? -8.453 18.594 6.961 1 98.88 115 LYS A N 1
ATOM 873 C CA . LYS A 1 115 ? -7.797 18.641 8.266 1 98.88 115 LYS A CA 1
ATOM 874 C C . LYS A 1 115 ? -7.457 17.25 8.773 1 98.88 115 LYS A C 1
ATOM 876 O O . LYS A 1 115 ? -6.41 17.047 9.391 1 98.88 115 LYS A O 1
ATOM 881 N N . LEU A 1 116 ? -8.359 16.328 8.523 1 98.94 116 LEU A N 1
ATOM 882 C CA . LEU A 1 116 ? -8.086 14.945 8.906 1 98.94 116 LEU A CA 1
ATOM 883 C C . LEU A 1 116 ? -6.836 14.422 8.211 1 98.94 116 LEU A C 1
ATOM 885 O O . LEU A 1 116 ? -5.996 13.773 8.836 1 98.94 116 LEU A O 1
ATOM 889 N N . ILE A 1 117 ? -6.73 14.672 6.934 1 98.94 117 ILE A N 1
ATOM 890 C CA . ILE A 1 117 ? -5.574 14.203 6.176 1 98.94 117 ILE A CA 1
ATOM 891 C C . ILE A 1 117 ? -4.305 14.852 6.723 1 98.94 117 ILE A C 1
ATOM 893 O O . ILE A 1 117 ? -3.291 14.18 6.918 1 98.94 117 ILE A O 1
ATOM 897 N N . LYS A 1 118 ? -4.316 16.156 6.996 1 98.81 118 LYS A N 1
ATOM 898 C CA . LYS A 1 118 ? -3.15 16.875 7.508 1 98.81 118 LYS A CA 1
ATOM 899 C C . LYS A 1 118 ? -2.715 16.312 8.859 1 98.81 118 LYS A C 1
ATOM 901 O O . LYS A 1 118 ? -1.519 16.156 9.109 1 98.81 118 LYS A O 1
ATOM 906 N N . LEU A 1 119 ? -3.705 16.047 9.711 1 98.88 119 LEU A N 1
ATOM 907 C CA . LEU A 1 119 ? -3.387 15.469 11.008 1 98.88 119 LEU A CA 1
ATOM 908 C C . LEU A 1 119 ? -2.742 14.094 10.844 1 98.88 119 LEU A C 1
ATOM 910 O O . LEU A 1 119 ? -1.705 13.812 11.453 1 98.88 119 LEU A O 1
ATOM 914 N N . ALA A 1 120 ? -3.379 13.25 10.039 1 98.94 120 ALA A N 1
ATOM 915 C CA . ALA A 1 120 ? -2.842 11.906 9.797 1 98.94 120 ALA A CA 1
ATOM 916 C C . ALA A 1 120 ? -1.434 11.977 9.211 1 98.94 120 ALA A C 1
ATOM 918 O O . ALA A 1 120 ? -0.547 11.227 9.625 1 98.94 120 ALA A O 1
ATOM 919 N N . ASP A 1 121 ? -1.225 12.891 8.258 1 98.81 121 ASP A N 1
ATOM 920 C CA . ASP A 1 121 ? 0.074 13.117 7.633 1 98.81 121 ASP A CA 1
ATOM 921 C C . ASP A 1 121 ? 1.123 13.516 8.672 1 98.81 121 ASP A C 1
ATOM 923 O O . ASP A 1 121 ? 2.23 12.969 8.68 1 98.81 121 ASP A O 1
ATOM 927 N N . LYS A 1 122 ? 0.813 14.438 9.547 1 98.62 122 LYS A N 1
ATOM 928 C CA . LYS A 1 122 ? 1.739 14.914 10.57 1 98.62 122 LYS A CA 1
ATOM 929 C C . LYS A 1 122 ? 2.07 13.805 11.57 1 98.62 122 LYS A C 1
ATOM 931 O O . LYS A 1 122 ? 3.213 13.688 12.016 1 98.62 122 LYS A O 1
ATOM 936 N N . ILE A 1 123 ? 1.008 13.031 11.938 1 98.75 123 ILE A N 1
ATOM 937 C CA . ILE A 1 123 ? 1.223 11.93 12.867 1 98.75 123 ILE A CA 1
ATOM 938 C C . ILE A 1 123 ? 2.223 10.938 12.266 1 98.75 123 ILE A C 1
ATOM 940 O O . ILE A 1 123 ? 3.197 10.562 12.922 1 98.75 123 ILE A O 1
ATOM 944 N N . SER A 1 124 ? 1.999 10.547 11.031 1 98.56 124 SER A N 1
ATOM 945 C CA . SER A 1 124 ? 2.885 9.602 10.359 1 98.56 124 SER A CA 1
ATOM 946 C C . SER A 1 124 ? 4.309 10.141 10.273 1 98.56 124 SER A C 1
ATOM 948 O O . SER A 1 124 ? 5.27 9.414 10.516 1 98.56 124 SER A O 1
ATOM 950 N N . ASN A 1 125 ? 4.48 11.453 9.938 1 97.31 125 ASN A N 1
ATOM 951 C CA . ASN A 1 125 ? 5.797 12.07 9.82 1 97.31 125 ASN A CA 1
ATOM 952 C C . ASN A 1 125 ? 6.523 12.109 11.164 1 97.31 125 ASN A C 1
ATOM 954 O O . ASN A 1 125 ? 7.715 11.82 11.234 1 97.31 125 ASN A O 1
ATOM 958 N N . LEU A 1 126 ? 5.809 12.438 12.18 1 97.31 126 LEU A N 1
ATOM 959 C CA . LEU A 1 126 ? 6.414 12.508 13.508 1 97.31 126 LEU A CA 1
ATOM 960 C C . LEU A 1 126 ? 6.863 11.133 13.977 1 97.31 126 LEU A C 1
ATOM 962 O O . LEU A 1 126 ? 7.953 10.984 14.523 1 97.31 126 LEU A O 1
ATOM 966 N N . ARG A 1 127 ? 6.008 10.156 13.781 1 96.81 127 ARG A N 1
ATOM 967 C CA . ARG A 1 127 ? 6.363 8.797 14.164 1 96.81 127 ARG A CA 1
ATOM 968 C C . ARG A 1 127 ? 7.652 8.352 13.477 1 96.81 127 ARG A C 1
ATOM 970 O O . ARG A 1 127 ? 8.531 7.773 14.117 1 96.81 127 ARG A O 1
ATOM 977 N N . SER A 1 128 ? 7.703 8.617 12.195 1 94.88 128 SER A N 1
ATOM 978 C CA . SER A 1 128 ? 8.898 8.258 11.438 1 94.88 128 SER A CA 1
ATOM 979 C C . SER A 1 128 ? 10.133 8.977 11.977 1 94.88 128 SER A C 1
ATOM 981 O O . SER A 1 128 ? 11.195 8.383 12.102 1 94.88 128 SER A O 1
ATOM 983 N N . LEU A 1 129 ? 10.008 10.266 12.25 1 92.88 129 LEU A N 1
ATOM 984 C CA . LEU A 1 129 ? 11.125 11.078 12.727 1 92.88 129 LEU A CA 1
ATOM 985 C C . LEU A 1 129 ? 11.625 10.586 14.078 1 92.88 129 LEU A C 1
ATOM 987 O O . LEU A 1 129 ? 12.82 10.656 14.367 1 92.88 129 LEU A O 1
ATOM 991 N N . ILE A 1 130 ? 10.703 10.141 14.883 1 91.12 130 ILE A N 1
ATOM 992 C CA . ILE A 1 130 ? 11.039 9.664 16.219 1 91.12 130 ILE A CA 1
ATOM 993 C C . ILE A 1 130 ? 11.797 8.344 16.125 1 91.12 130 ILE A C 1
ATOM 995 O O . ILE A 1 130 ? 12.797 8.141 16.828 1 91.12 130 ILE A O 1
ATOM 999 N N . VAL A 1 131 ? 11.391 7.52 15.258 1 90.44 131 VAL A N 1
ATOM 1000 C CA . VAL A 1 131 ? 11.93 6.164 15.172 1 90.44 131 VAL A CA 1
ATOM 1001 C C . VAL A 1 131 ? 13.203 6.164 14.328 1 90.44 131 VAL A C 1
ATOM 1003 O O . VAL A 1 131 ? 14.156 5.445 14.641 1 90.44 131 VAL A O 1
ATOM 1006 N N . SER A 1 132 ? 13.188 6.926 13.305 1 92.06 132 SER A N 1
ATOM 1007 C CA . SER A 1 132 ? 14.281 6.902 12.336 1 92.06 132 SER A CA 1
ATOM 1008 C C . SER A 1 132 ? 14.539 8.297 11.766 1 92.06 132 SER A C 1
ATOM 1010 O O . SER A 1 132 ? 14.242 8.555 10.602 1 92.06 132 SER A O 1
ATOM 1012 N N . PRO A 1 133 ? 15.102 9.133 12.602 1 91.44 133 PRO A N 1
ATOM 1013 C CA . PRO A 1 133 ? 15.406 10.469 12.094 1 91.44 133 PRO A CA 1
ATOM 1014 C C . PRO A 1 133 ? 16.469 10.453 10.992 1 91.44 133 PRO A C 1
ATOM 1016 O O . PRO A 1 133 ? 17.375 9.625 11.016 1 91.44 133 PRO A O 1
ATOM 1019 N N . PRO A 1 134 ? 16.25 11.398 10.016 1 91.31 134 PRO A N 1
ATOM 1020 C CA . PRO A 1 134 ? 17.312 11.508 9.016 1 91.31 134 PRO A CA 1
ATOM 1021 C C . PRO A 1 134 ? 18.688 11.75 9.641 1 91.31 134 PRO A C 1
ATOM 1023 O O . PRO A 1 134 ? 18.797 12.477 10.633 1 91.31 134 PRO A O 1
ATOM 1026 N N . ASP A 1 135 ? 19.719 11.32 8.953 1 88.25 135 ASP A N 1
ATOM 1027 C CA . ASP A 1 135 ? 21.078 11.375 9.484 1 88.25 135 ASP A CA 1
ATOM 1028 C C . ASP A 1 135 ? 21.562 12.82 9.641 1 88.25 135 ASP A C 1
ATOM 1030 O O . ASP A 1 135 ? 22.344 13.125 10.539 1 88.25 135 ASP A O 1
ATOM 1034 N N . ASP A 1 136 ? 21.094 13.602 8.82 1 91.19 136 ASP A N 1
ATOM 1035 C CA . ASP A 1 136 ? 21.609 14.969 8.797 1 91.19 136 ASP A CA 1
ATOM 1036 C C . ASP A 1 136 ? 20.797 15.883 9.695 1 91.19 136 ASP A C 1
ATOM 1038 O O . ASP A 1 136 ? 21.047 17.094 9.758 1 91.19 136 ASP A O 1
ATOM 1042 N N . TRP A 1 137 ? 19.828 15.312 10.281 1 92.06 137 TRP A N 1
ATOM 1043 C CA . TRP A 1 137 ? 19.016 16.125 11.172 1 92.06 137 TRP A CA 1
ATOM 1044 C C . TRP A 1 137 ? 19.594 16.156 12.578 1 92.06 137 TRP A C 1
ATOM 1046 O O . TRP A 1 137 ? 19.719 15.102 13.219 1 92.06 137 TRP A O 1
ATOM 1056 N N . GLU A 1 138 ? 19.922 17.391 13.078 1 92 138 GLU A N 1
ATOM 1057 C CA . GLU A 1 138 ? 20.328 17.578 14.461 1 92 138 GLU A CA 1
ATOM 1058 C C . GLU A 1 138 ? 19.109 17.781 15.367 1 92 138 GLU A C 1
ATOM 1060 O O . GLU A 1 138 ? 18 18 14.883 1 92 138 GLU A O 1
ATOM 1065 N N . ARG A 1 139 ? 19.422 17.688 16.578 1 92.75 139 ARG A N 1
ATOM 1066 C CA . ARG A 1 139 ? 18.375 17.781 17.578 1 92.75 139 ARG A CA 1
ATOM 1067 C C . ARG A 1 139 ? 17.547 19.047 17.391 1 92.75 139 ARG A C 1
ATOM 1069 O O . ARG A 1 139 ? 16.312 19.016 17.453 1 92.75 139 ARG A O 1
ATOM 1076 N N . ASP A 1 140 ? 18.156 20.109 17.156 1 94.5 140 ASP A N 1
ATOM 1077 C CA . ASP A 1 140 ? 17.469 21.391 17.016 1 94.5 140 ASP A CA 1
ATOM 1078 C C . ASP A 1 140 ? 16.516 21.359 15.828 1 94.5 140 ASP A C 1
ATOM 1080 O O . ASP A 1 140 ? 15.414 21.922 15.891 1 94.5 140 ASP A O 1
ATOM 1084 N N . ARG A 1 141 ? 16.875 20.75 14.797 1 94.62 141 ARG A N 1
ATOM 1085 C CA . ARG A 1 141 ? 16.031 20.672 13.617 1 94.62 141 ARG A CA 1
ATOM 1086 C C . ARG A 1 141 ? 14.797 19.797 13.883 1 94.62 141 ARG A C 1
ATOM 1088 O O . ARG A 1 141 ? 13.703 20.094 13.391 1 94.62 141 ARG A O 1
ATOM 1095 N N . LEU A 1 142 ? 14.977 18.797 14.656 1 95.19 142 LEU A N 1
ATOM 1096 C CA . LEU A 1 142 ? 13.875 17.922 15.039 1 95.19 142 LEU A CA 1
ATOM 1097 C C . LEU A 1 142 ? 12.867 18.672 15.906 1 95.19 142 LEU A C 1
ATOM 1099 O O . LEU A 1 142 ? 11.656 18.531 15.711 1 95.19 142 LEU A O 1
ATOM 1103 N N . LEU A 1 143 ? 13.422 19.422 16.781 1 95.56 143 LEU A N 1
ATOM 1104 C CA . LEU A 1 143 ? 12.562 20.234 17.656 1 95.56 143 LEU A CA 1
ATOM 1105 C C . LEU A 1 143 ? 11.805 21.281 16.859 1 95.56 143 LEU A C 1
ATOM 1107 O O . LEU A 1 143 ? 10.625 21.531 17.109 1 95.56 143 LEU A O 1
ATOM 1111 N N . ASP A 1 144 ? 12.516 21.844 15.938 1 96.38 144 ASP A N 1
ATOM 1112 C CA . ASP A 1 144 ? 11.875 22.828 15.062 1 96.38 144 ASP A CA 1
ATOM 1113 C C . ASP A 1 144 ? 10.734 22.203 14.273 1 96.38 144 ASP A C 1
ATOM 1115 O O . ASP A 1 144 ? 9.68 22.812 14.086 1 96.38 144 ASP A O 1
ATOM 1119 N N . TYR A 1 145 ? 10.992 21.047 13.797 1 96.69 145 TYR A N 1
ATOM 1120 C CA . TYR A 1 145 ? 9.945 20.359 13.047 1 96.69 145 TYR A CA 1
ATOM 1121 C C . TYR A 1 145 ? 8.742 20.078 13.93 1 96.69 145 TYR A C 1
ATOM 1123 O O . TYR A 1 145 ? 7.598 20.25 13.508 1 96.69 145 TYR A O 1
ATOM 1131 N N . LEU A 1 146 ? 9.008 19.594 15.109 1 97.44 146 LEU A N 1
ATOM 1132 C CA . LEU A 1 146 ? 7.941 19.281 16.062 1 97.44 146 LEU A CA 1
ATOM 1133 C C . LEU A 1 146 ? 7.117 20.531 16.375 1 97.44 146 LEU A C 1
ATOM 1135 O O . LEU A 1 146 ? 5.887 20.469 16.406 1 97.44 146 LEU A O 1
ATOM 1139 N N . ASP A 1 147 ? 7.805 21.594 16.609 1 98.06 147 ASP A N 1
ATOM 1140 C CA . ASP A 1 147 ? 7.129 22.859 16.891 1 98.06 147 ASP A CA 1
ATOM 1141 C C . ASP A 1 147 ? 6.238 23.266 15.719 1 98.06 147 ASP A C 1
ATOM 1143 O O . ASP A 1 147 ? 5.094 23.688 15.922 1 98.06 147 ASP A O 1
ATOM 1147 N N . TRP A 1 148 ? 6.805 23.172 14.594 1 98.5 148 TRP A N 1
ATOM 1148 C CA . TRP A 1 148 ? 6.062 23.5 13.383 1 98.5 148 TRP A CA 1
ATOM 1149 C C . TRP A 1 148 ? 4.84 22.609 13.234 1 98.5 148 TRP A C 1
ATOM 1151 O O . TRP A 1 148 ? 3.732 23.094 12.984 1 98.5 148 TRP A O 1
ATOM 1161 N N . ALA A 1 149 ? 5.012 21.312 13.398 1 98.56 149 ALA A N 1
ATOM 1162 C CA . ALA A 1 149 ? 3.92 20.359 13.258 1 98.56 149 ALA A CA 1
ATOM 1163 C C . ALA A 1 149 ? 2.805 20.641 14.258 1 98.56 149 ALA A C 1
ATOM 1165 O O . ALA A 1 149 ? 1.621 20.516 13.93 1 98.56 149 ALA A O 1
ATOM 1166 N N . GLU A 1 150 ? 3.176 21.031 15.445 1 98.62 150 GLU A N 1
ATOM 1167 C CA . GLU A 1 150 ? 2.203 21.359 16.484 1 98.62 150 GLU A CA 1
ATOM 1168 C C . GLU A 1 150 ? 1.383 22.594 16.109 1 98.62 150 GLU A C 1
ATOM 1170 O O . GLU A 1 150 ? 0.178 22.641 16.359 1 98.62 150 GLU A O 1
ATOM 1175 N N . LYS A 1 151 ? 2.082 23.516 15.562 1 98.81 151 LYS A N 1
ATOM 1176 C CA . LYS A 1 151 ? 1.373 24.719 15.133 1 98.81 151 LYS A CA 1
ATOM 1177 C C . LYS A 1 151 ? 0.387 24.406 14.016 1 98.81 151 LYS A C 1
ATOM 1179 O O . LYS A 1 151 ? -0.73 24.938 14 1 98.81 151 LYS A O 1
ATOM 1184 N N . VAL A 1 152 ? 0.761 23.594 13.062 1 98.81 152 VAL A N 1
ATOM 1185 C CA . VAL A 1 152 ? -0.138 23.188 11.992 1 98.81 152 VAL A CA 1
ATOM 1186 C C . VAL A 1 152 ? -1.32 22.422 12.578 1 98.81 152 VAL A C 1
ATOM 1188 O O . VAL A 1 152 ? -2.477 22.703 12.242 1 98.81 152 VAL A O 1
ATOM 1191 N N . ALA A 1 153 ? -1.052 21.469 13.453 1 98.81 153 ALA A N 1
ATOM 1192 C CA . ALA A 1 153 ? -2.09 20.625 14.047 1 98.81 153 ALA A CA 1
ATOM 1193 C C . ALA A 1 153 ? -3.078 21.469 14.859 1 98.81 153 ALA A C 1
ATOM 1195 O O . ALA A 1 153 ? -4.27 21.156 14.906 1 98.81 153 ALA A O 1
ATOM 1196 N N . ALA A 1 154 ? -2.555 22.516 15.5 1 98.69 154 ALA A N 1
ATOM 1197 C CA . ALA A 1 154 ? -3.426 23.391 16.266 1 98.69 154 ALA A CA 1
ATOM 1198 C C . ALA A 1 154 ? -4.52 23.984 15.391 1 98.69 154 ALA A C 1
ATOM 1200 O O . ALA A 1 154 ? -5.648 24.188 15.844 1 98.69 154 ALA A O 1
ATOM 1201 N N . GLY A 1 155 ? -4.18 24.281 14.164 1 98.75 155 GLY A N 1
ATOM 1202 C CA . GLY A 1 155 ? -5.148 24.828 13.227 1 98.75 155 GLY A CA 1
ATOM 1203 C C . GLY A 1 155 ? -6.121 23.797 12.703 1 98.75 155 GLY A C 1
ATOM 1204 O O . GLY A 1 155 ? -7.133 24.141 12.086 1 98.75 155 GLY A O 1
ATOM 1205 N N . CYS A 1 156 ? -5.863 22.484 12.992 1 98.69 156 CYS A N 1
ATOM 1206 C CA . CYS A 1 156 ? -6.684 21.406 12.469 1 98.69 156 CYS A CA 1
ATOM 1207 C C . CYS A 1 156 ? -7.586 20.828 13.555 1 98.69 156 CYS A C 1
ATOM 1209 O O . CYS A 1 156 ? -8.305 19.844 13.32 1 98.69 156 CYS A O 1
ATOM 1211 N N . ARG A 1 157 ? -7.582 21.375 14.727 1 98.25 157 ARG A N 1
ATOM 1212 C CA . ARG A 1 157 ? -8.32 20.812 15.844 1 98.25 157 ARG A CA 1
ATOM 1213 C C . ARG A 1 157 ? -9.82 21.047 15.688 1 98.25 157 ARG A C 1
ATOM 1215 O O . ARG A 1 157 ? -10.242 21.922 14.938 1 98.25 157 ARG A O 1
ATOM 1222 N N . GLY A 1 158 ? -10.617 20.156 16.375 1 98.25 158 GLY A N 1
ATOM 1223 C CA . GLY A 1 158 ? -12.062 20.312 16.391 1 98.25 158 GLY A CA 1
ATOM 1224 C C . GLY A 1 158 ? -12.766 19.406 15.391 1 98.25 158 GLY A C 1
ATOM 1225 O O . GLY A 1 158 ? -13.992 19.5 15.234 1 98.25 158 GLY A O 1
ATOM 1226 N N . VAL A 1 159 ? -12.016 18.484 14.734 1 98.12 159 VAL A N 1
ATOM 1227 C CA . VAL A 1 159 ? -12.648 17.719 13.656 1 98.12 159 VAL A CA 1
ATOM 1228 C C . VAL A 1 159 ? -12.703 16.25 14.031 1 98.12 159 VAL A C 1
ATOM 1230 O O . VAL A 1 159 ? -13.555 15.508 13.531 1 98.12 159 VAL A O 1
ATOM 1233 N N . ASN A 1 160 ? -11.797 15.75 14.82 1 98.38 160 ASN A N 1
ATOM 1234 C CA . ASN A 1 160 ? -11.75 14.336 15.188 1 98.38 160 ASN A CA 1
ATOM 1235 C C . ASN A 1 160 ? -10.922 14.109 16.453 1 98.38 160 ASN A C 1
ATOM 1237 O O . ASN A 1 160 ? -9.688 14.188 16.406 1 98.38 160 ASN A O 1
ATOM 1241 N N . ASP A 1 161 ? -11.531 13.766 17.5 1 98.12 161 ASP A N 1
ATOM 1242 C CA . ASP A 1 161 ? -10.875 13.633 18.797 1 98.12 161 ASP A CA 1
ATOM 1243 C C . ASP A 1 161 ? -9.812 12.539 18.766 1 98.12 161 ASP A C 1
ATOM 1245 O O . ASP A 1 161 ? -8.75 12.68 19.375 1 98.12 161 ASP A O 1
ATOM 1249 N N . HIS A 1 162 ? -10.125 11.539 18.109 1 98 162 HIS A N 1
ATOM 1250 C CA . HIS A 1 162 ? -9.203 10.406 18.062 1 98 162 HIS A CA 1
ATOM 1251 C C . HIS A 1 162 ? -7.875 10.812 17.438 1 98 162 HIS A C 1
ATOM 1253 O O . HIS A 1 162 ? -6.812 10.602 18.031 1 98 162 HIS A O 1
ATOM 1259 N N . LEU A 1 163 ? -7.883 11.414 16.266 1 98.5 163 LEU A N 1
ATOM 1260 C CA . LEU A 1 163 ? -6.668 11.828 15.57 1 98.5 163 LEU A CA 1
ATOM 1261 C C . LEU A 1 163 ? -5.945 12.922 16.344 1 98.5 163 LEU A C 1
ATOM 1263 O O . LEU A 1 163 ? -4.711 12.938 16.391 1 98.5 163 LEU A O 1
ATOM 1267 N N . GLU A 1 164 ? -6.695 13.812 16.906 1 98.75 164 GLU A N 1
ATOM 1268 C CA . GLU A 1 164 ? -6.105 14.898 17.672 1 98.75 164 GLU A CA 1
ATOM 1269 C C . GLU A 1 164 ? -5.359 14.359 18.891 1 98.75 164 GLU A C 1
ATOM 1271 O O . GLU A 1 164 ? -4.23 14.773 19.172 1 98.75 164 GLU A O 1
ATOM 1276 N N . ASN A 1 165 ? -5.996 13.414 19.562 1 98.69 165 ASN A N 1
ATOM 1277 C CA . ASN A 1 165 ? -5.344 12.797 20.719 1 98.69 165 ASN A CA 1
ATOM 1278 C C . ASN A 1 165 ? -4.105 12.008 20.297 1 98.69 165 ASN A C 1
ATOM 1280 O O . ASN A 1 165 ? -3.088 12.031 21 1 98.69 165 ASN A O 1
ATOM 1284 N N . LEU A 1 166 ? -4.273 11.305 19.25 1 98.75 166 LEU A N 1
ATOM 1285 C CA . LEU A 1 166 ? -3.135 10.547 18.734 1 98.75 166 LEU A CA 1
ATOM 1286 C C . LEU A 1 166 ? -1.981 11.477 18.375 1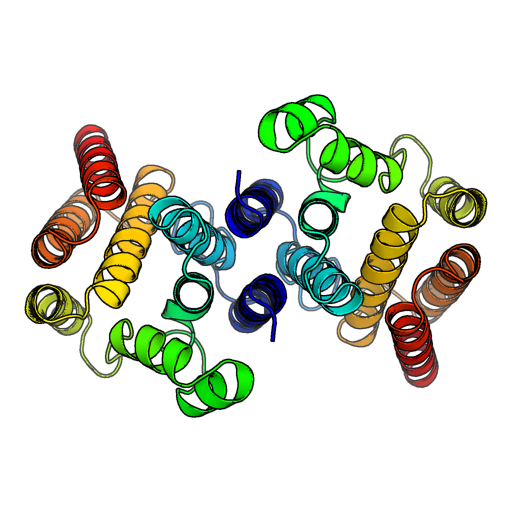 98.75 166 LEU A C 1
ATOM 1288 O O . LEU A 1 166 ? -0.818 11.156 18.641 1 98.75 166 LEU A O 1
ATOM 1292 N N . PHE A 1 167 ? -2.266 12.609 17.703 1 98.81 167 PHE A N 1
ATOM 1293 C CA . PHE A 1 167 ? -1.229 13.594 17.391 1 98.81 167 PHE A CA 1
ATOM 1294 C C . PHE A 1 167 ? -0.531 14.055 18.672 1 98.81 167 PHE A C 1
ATOM 1296 O O . PHE A 1 167 ? 0.7 14.094 18.734 1 98.81 167 PHE A O 1
ATOM 1303 N N . ASP A 1 168 ? -1.316 14.375 19.656 1 98.75 168 ASP A N 1
ATOM 1304 C CA . ASP A 1 168 ? -0.766 14.883 20.906 1 98.75 168 ASP A CA 1
ATOM 1305 C C . ASP A 1 168 ? 0.143 13.852 21.562 1 98.75 168 ASP A C 1
ATOM 1307 O O . ASP A 1 168 ? 1.222 14.188 22.062 1 98.75 168 ASP A O 1
ATOM 1311 N N . GLU A 1 169 ? -0.31 12.656 21.594 1 98.62 169 GLU A N 1
ATOM 1312 C CA . GLU A 1 169 ? 0.49 11.578 22.172 1 98.62 169 GLU A CA 1
ATOM 1313 C C . GLU A 1 169 ? 1.801 11.398 21.406 1 98.62 169 GLU A C 1
ATOM 1315 O O . GLU A 1 169 ? 2.855 11.211 22.016 1 98.62 169 GLU A O 1
ATOM 1320 N N . THR A 1 170 ? 1.721 11.414 20.109 1 98.5 170 THR A N 1
ATOM 1321 C CA . THR A 1 170 ? 2.904 11.242 19.281 1 98.5 170 THR A CA 1
ATOM 1322 C C . THR A 1 170 ? 3.881 12.398 19.484 1 98.5 170 THR A C 1
ATOM 1324 O O . THR A 1 170 ? 5.09 12.18 19.609 1 98.5 170 THR A O 1
ATOM 1327 N N . ALA A 1 171 ? 3.355 13.641 19.484 1 98.12 171 ALA A N 1
ATOM 1328 C CA . ALA A 1 171 ? 4.184 14.82 19.703 1 98.12 171 ALA A CA 1
ATOM 1329 C C . ALA A 1 171 ? 4.855 14.758 21.078 1 98.12 171 ALA A C 1
ATOM 1331 O O . ALA A 1 171 ? 6.035 15.094 21.203 1 98.12 171 ALA A O 1
ATOM 1332 N N . ALA A 1 172 ? 4.109 14.305 22.047 1 97.81 172 ALA A N 1
ATOM 1333 C CA . ALA A 1 172 ? 4.652 14.195 23.391 1 97.81 172 ALA A CA 1
ATOM 1334 C C . ALA A 1 172 ? 5.785 13.172 23.453 1 97.81 172 ALA A C 1
ATOM 1336 O O . ALA A 1 172 ? 6.801 13.391 24.109 1 97.81 172 ALA A O 1
ATOM 1337 N N . ARG A 1 173 ? 5.578 12.086 22.812 1 96.44 173 ARG A N 1
ATOM 1338 C CA . ARG A 1 173 ? 6.625 11.078 22.75 1 96.44 173 ARG A CA 1
ATOM 1339 C C . ARG A 1 173 ? 7.875 11.625 22.062 1 96.44 173 ARG A C 1
ATOM 1341 O O . ARG A 1 173 ? 8.992 11.367 22.5 1 96.44 173 ARG A O 1
ATOM 1348 N N . GLY A 1 174 ? 7.586 12.336 20.953 1 95.06 174 GLY A N 1
ATOM 1349 C CA . GLY A 1 174 ? 8.695 12.969 20.266 1 95.06 174 GLY A CA 1
ATOM 1350 C C . GLY A 1 174 ? 9.477 13.93 21.141 1 95.06 174 GLY A C 1
ATOM 1351 O O . GLY A 1 174 ? 10.711 13.906 21.156 1 95.06 174 GLY A O 1
ATOM 1352 N N . ARG A 1 175 ? 8.82 14.68 21.906 1 94.31 175 ARG A N 1
ATOM 1353 C CA . ARG A 1 175 ? 9.453 15.648 22.797 1 94.31 175 ARG A CA 1
ATOM 1354 C C . ARG A 1 175 ? 10.227 14.945 23.906 1 94.31 175 ARG A C 1
ATOM 1356 O O . ARG A 1 175 ? 11.289 15.414 24.328 1 94.31 175 ARG A O 1
ATOM 1363 N N . ALA A 1 176 ? 9.75 13.852 24.297 1 93.88 176 ALA A N 1
ATOM 1364 C CA . ALA A 1 176 ? 10.375 13.109 25.391 1 93.88 176 ALA A CA 1
ATOM 1365 C C . ALA A 1 176 ? 11.688 12.477 24.938 1 93.88 176 ALA A C 1
ATOM 1367 O O . ALA A 1 176 ? 12.617 12.344 25.734 1 93.88 176 ALA A O 1
ATOM 1368 N N . VAL A 1 177 ? 11.742 12.109 23.703 1 89.38 177 VAL A N 1
ATOM 1369 C CA . VAL A 1 177 ? 12.922 11.391 23.219 1 89.38 177 VAL A CA 1
ATOM 1370 C C . VAL A 1 177 ? 13.977 12.383 22.75 1 89.38 177 VAL A C 1
ATOM 1372 O O . VAL A 1 177 ? 15.164 12.055 22.688 1 89.38 177 VAL A O 1
ATOM 1375 N N . LEU A 1 178 ? 13.531 13.484 22.406 1 85.94 178 LEU A N 1
ATOM 1376 C CA . LEU A 1 178 ? 14.469 14.516 21.969 1 85.94 178 LEU A CA 1
ATOM 1377 C C . LEU A 1 178 ? 15.078 15.25 23.156 1 85.94 178 LEU A C 1
ATOM 1379 O O . LEU A 1 178 ? 16.234 15.68 23.094 1 85.94 178 LEU A O 1
ATOM 1383 N N . MET B 1 1 ? -14.641 -4.992 13.094 1 86.75 1 MET B N 1
ATOM 1384 C CA . MET B 1 1 ? -13.797 -4.184 12.227 1 86.75 1 MET B CA 1
ATOM 1385 C C . MET B 1 1 ? -14.43 -4.016 10.852 1 86.75 1 MET B C 1
ATOM 1387 O O . MET B 1 1 ? -14.875 -4.992 10.242 1 86.75 1 MET B O 1
ATOM 1391 N N . THR B 1 2 ? -14.547 -2.801 10.406 1 95.38 2 THR B N 1
ATOM 1392 C CA . THR B 1 2 ? -15.188 -2.604 9.109 1 95.38 2 THR B CA 1
ATOM 1393 C C . THR B 1 2 ? -14.273 -3.076 7.98 1 95.38 2 THR B C 1
ATOM 1395 O O . THR B 1 2 ? -13.078 -3.283 8.18 1 95.38 2 THR B O 1
ATOM 1398 N N . ASP B 1 3 ? -14.859 -3.309 6.816 1 97.62 3 ASP B N 1
ATOM 1399 C CA . ASP B 1 3 ? -14.125 -3.844 5.672 1 97.62 3 ASP B CA 1
ATOM 1400 C C . ASP B 1 3 ? -12.93 -2.961 5.328 1 97.62 3 ASP B C 1
ATOM 1402 O O . ASP B 1 3 ? -11.82 -3.461 5.129 1 97.62 3 ASP B O 1
ATOM 1406 N N . LEU B 1 4 ? -13.164 -1.676 5.309 1 98.31 4 LEU B N 1
ATOM 1407 C CA . LEU B 1 4 ? -12.102 -0.758 4.918 1 98.31 4 LEU B CA 1
ATOM 1408 C C . LEU B 1 4 ? -11.016 -0.698 5.992 1 98.31 4 LEU B C 1
ATOM 1410 O O . LEU B 1 4 ? -9.836 -0.561 5.672 1 98.31 4 LEU B O 1
ATOM 1414 N N . VAL B 1 5 ? -11.383 -0.811 7.254 1 98.56 5 VAL B N 1
ATOM 1415 C CA . VAL B 1 5 ? -10.398 -0.833 8.328 1 98.56 5 VAL B CA 1
ATOM 1416 C C . VAL B 1 5 ? -9.539 -2.092 8.211 1 98.56 5 VAL B C 1
ATOM 1418 O O . VAL B 1 5 ? -8.312 -2.023 8.297 1 98.56 5 VAL B O 1
ATOM 1421 N N . LEU B 1 6 ? -10.188 -3.205 7.953 1 98.75 6 LEU B N 1
ATOM 1422 C CA . LEU B 1 6 ? -9.484 -4.477 7.816 1 98.75 6 LEU B CA 1
ATOM 1423 C C . LEU B 1 6 ? -8.453 -4.406 6.691 1 98.75 6 LEU B C 1
ATOM 1425 O O . LEU B 1 6 ? -7.297 -4.777 6.887 1 98.75 6 LEU B O 1
ATOM 1429 N N . VAL B 1 7 ? -8.859 -3.926 5.562 1 98.88 7 VAL B N 1
ATOM 1430 C CA . VAL B 1 7 ? -7.992 -3.91 4.387 1 98.88 7 VAL B CA 1
ATOM 1431 C C . VAL B 1 7 ? -6.887 -2.875 4.574 1 98.88 7 VAL B C 1
ATOM 1433 O O . VAL B 1 7 ? -5.734 -3.113 4.199 1 98.88 7 VAL B O 1
ATOM 1436 N N . SER B 1 8 ? -7.203 -1.72 5.176 1 98.88 8 SER B N 1
ATOM 1437 C CA . SER B 1 8 ? -6.191 -0.702 5.426 1 98.88 8 SER B CA 1
ATOM 1438 C C . SER B 1 8 ? -5.148 -1.195 6.422 1 98.88 8 SER B C 1
ATOM 1440 O O . SER B 1 8 ? -3.959 -0.901 6.281 1 98.88 8 SER B O 1
ATOM 1442 N N . ARG B 1 9 ? -5.574 -1.934 7.43 1 98.81 9 ARG B N 1
ATOM 1443 C CA . ARG B 1 9 ? -4.641 -2.529 8.383 1 98.81 9 ARG B CA 1
ATOM 1444 C C . ARG B 1 9 ? -3.723 -3.531 7.691 1 98.81 9 ARG B C 1
ATOM 1446 O O . ARG B 1 9 ? -2.525 -3.586 7.98 1 98.81 9 ARG B O 1
ATOM 1453 N N . ALA B 1 10 ? -4.293 -4.332 6.852 1 98.94 10 ALA B N 1
ATOM 1454 C CA . ALA B 1 10 ? -3.502 -5.32 6.121 1 98.94 10 ALA B CA 1
ATOM 1455 C C . ALA B 1 10 ? -2.457 -4.641 5.238 1 98.94 10 ALA B C 1
ATOM 1457 O O . ALA B 1 10 ? -1.308 -5.082 5.176 1 98.94 10 ALA B O 1
ATOM 1458 N N . ALA B 1 11 ? -2.895 -3.555 4.547 1 98.94 11 ALA B N 1
ATOM 1459 C CA . ALA B 1 11 ? -1.98 -2.814 3.682 1 98.94 11 ALA B CA 1
ATOM 1460 C C . ALA B 1 11 ? -0.821 -2.229 4.48 1 98.94 11 ALA B C 1
ATOM 1462 O O . ALA B 1 11 ? 0.342 -2.367 4.094 1 98.94 11 ALA B O 1
ATOM 1463 N N . ASP B 1 12 ? -1.087 -1.587 5.578 1 98.81 12 ASP B N 1
ATOM 1464 C CA . ASP B 1 12 ? -0.063 -0.993 6.43 1 98.81 12 ASP B CA 1
ATOM 1465 C C . ASP B 1 12 ? 0.872 -2.062 6.992 1 98.81 12 ASP B C 1
ATOM 1467 O O . ASP B 1 12 ? 2.092 -1.886 7 1 98.81 12 ASP B O 1
ATOM 1471 N N . PHE B 1 13 ? 0.276 -3.174 7.473 1 98.81 13 PHE B N 1
ATOM 1472 C CA . PHE B 1 13 ? 1.034 -4.285 8.031 1 98.81 13 PHE B CA 1
ATOM 1473 C C . PHE B 1 13 ? 1.983 -4.871 6.992 1 98.81 13 PHE B C 1
ATOM 1475 O O . PHE B 1 13 ? 3.164 -5.09 7.273 1 98.81 13 PHE B O 1
ATOM 1482 N N . ALA B 1 14 ? 1.477 -5.094 5.824 1 98.62 14 ALA B N 1
ATOM 1483 C CA . ALA B 1 14 ? 2.279 -5.656 4.742 1 98.62 14 ALA B CA 1
ATOM 1484 C C . ALA B 1 14 ? 3.41 -4.711 4.344 1 98.62 14 ALA B C 1
ATOM 1486 O O . ALA B 1 14 ? 4.543 -5.145 4.129 1 98.62 14 ALA B O 1
ATOM 1487 N N . ALA B 1 15 ? 3.096 -3.398 4.215 1 98.12 15 ALA B N 1
ATOM 1488 C CA . ALA B 1 15 ? 4.102 -2.402 3.857 1 98.12 15 ALA B CA 1
ATOM 1489 C C . ALA B 1 15 ? 5.25 -2.396 4.859 1 98.12 15 ALA B C 1
ATOM 1491 O O . ALA B 1 15 ? 6.422 -2.367 4.473 1 98.12 15 ALA B O 1
ATOM 1492 N N . ARG B 1 16 ? 4.945 -2.467 6.117 1 97.12 16 ARG B N 1
ATOM 1493 C CA . ARG B 1 16 ? 5.969 -2.439 7.16 1 97.12 16 ARG B CA 1
ATOM 1494 C C . ARG B 1 16 ? 6.789 -3.723 7.156 1 97.12 16 ARG B C 1
ATOM 1496 O O . ARG B 1 16 ? 8.016 -3.68 7.273 1 97.12 16 ARG B O 1
ATOM 1503 N N . ARG B 1 17 ? 6.105 -4.875 6.996 1 97.56 17 ARG B N 1
ATOM 1504 C CA . ARG B 1 17 ? 6.789 -6.16 7.074 1 97.56 17 ARG B CA 1
ATOM 1505 C C . ARG B 1 17 ? 7.695 -6.371 5.867 1 97.56 17 ARG B C 1
ATOM 1507 O O . ARG B 1 17 ? 8.695 -7.094 5.949 1 97.56 17 ARG B O 1
ATOM 1514 N N . HIS B 1 18 ? 7.414 -5.695 4.723 1 97.38 18 HIS B N 1
ATOM 1515 C CA . HIS B 1 18 ? 8.195 -5.902 3.508 1 97.38 18 HIS B CA 1
ATOM 1516 C C . HIS B 1 18 ? 9.062 -4.688 3.197 1 97.38 18 HIS B C 1
ATOM 1518 O O . HIS B 1 18 ? 9.531 -4.527 2.068 1 97.38 18 HIS B O 1
ATOM 1524 N N . ALA B 1 19 ? 9.266 -3.748 4.137 1 94.38 19 ALA B N 1
ATOM 1525 C CA . ALA B 1 19 ? 9.953 -2.473 3.936 1 94.38 19 ALA B CA 1
ATOM 1526 C C . ALA B 1 19 ? 11.367 -2.686 3.412 1 94.38 19 ALA B C 1
ATOM 1528 O O . ALA B 1 19 ? 11.883 -1.868 2.646 1 94.38 19 ALA B O 1
ATOM 1529 N N . GLY B 1 20 ? 12.023 -3.771 3.707 1 91.75 20 GLY B N 1
ATOM 1530 C CA . GLY B 1 20 ? 13.398 -4.016 3.291 1 91.75 20 GLY B CA 1
ATOM 1531 C C . GLY B 1 20 ? 13.5 -4.93 2.084 1 91.75 20 GLY B C 1
ATOM 1532 O O . GLY B 1 20 ? 14.602 -5.254 1.636 1 91.75 20 GLY B O 1
ATOM 1533 N N . THR B 1 21 ? 12.359 -5.27 1.544 1 91.81 21 THR B N 1
ATOM 1534 C CA . THR B 1 21 ? 12.32 -6.219 0.436 1 91.81 21 THR B CA 1
ATOM 1535 C C . THR B 1 21 ? 12.055 -5.5 -0.883 1 91.81 21 THR B C 1
ATOM 1537 O O . THR B 1 21 ? 11.211 -4.609 -0.949 1 91.81 21 THR B O 1
ATOM 1540 N N . ARG B 1 22 ? 12.781 -5.879 -1.894 1 89.19 22 ARG B N 1
ATOM 1541 C CA . ARG B 1 22 ? 12.562 -5.363 -3.24 1 89.19 22 ARG B CA 1
ATOM 1542 C C . ARG B 1 22 ? 12.289 -6.496 -4.223 1 89.19 22 ARG B C 1
ATOM 1544 O O . ARG B 1 22 ? 12.727 -7.629 -4.008 1 89.19 22 ARG B O 1
ATOM 1551 N N . ARG B 1 23 ? 11.609 -6.164 -5.289 1 88.62 23 ARG B N 1
ATOM 1552 C CA . ARG B 1 23 ? 11.32 -7.133 -6.344 1 88.62 23 ARG B CA 1
ATOM 1553 C C . ARG B 1 23 ? 12.586 -7.488 -7.117 1 88.62 23 ARG B C 1
ATOM 1555 O O . ARG B 1 23 ? 13.539 -6.703 -7.16 1 88.62 23 ARG B O 1
ATOM 1562 N N . LYS B 1 24 ? 12.648 -8.641 -7.684 1 82.69 24 LYS B N 1
ATOM 1563 C CA . LYS B 1 24 ? 13.82 -9.141 -8.391 1 82.69 24 LYS B CA 1
ATOM 1564 C C . LYS B 1 24 ? 13.945 -8.492 -9.766 1 82.69 24 LYS B C 1
ATOM 1566 O O . LYS B 1 24 ? 14.984 -8.617 -10.422 1 82.69 24 LYS B O 1
ATOM 1571 N N . GLY B 1 25 ? 13.016 -7.707 -10.195 1 84.88 25 GLY B N 1
ATOM 1572 C CA . GLY B 1 25 ? 13.078 -7.082 -11.508 1 84.88 25 GLY B CA 1
ATOM 1573 C C . GLY B 1 25 ? 14.156 -6.02 -11.609 1 84.88 25 GLY B C 1
ATOM 1574 O O . GLY B 1 25 ? 14.703 -5.582 -10.594 1 84.88 25 GLY B O 1
ATOM 1575 N N . ALA B 1 26 ? 14.555 -5.625 -12.891 1 85.5 26 ALA B N 1
ATOM 1576 C CA . ALA B 1 26 ? 15.57 -4.617 -13.18 1 85.5 26 ALA B CA 1
ATOM 1577 C C . ALA B 1 26 ? 15.266 -3.307 -12.461 1 85.5 26 ALA B C 1
ATOM 1579 O O . ALA B 1 26 ? 16.188 -2.602 -12.023 1 85.5 26 ALA B O 1
ATOM 1580 N N . ASP B 1 27 ? 13.938 -3.061 -12.227 1 87.19 27 ASP B N 1
ATOM 1581 C CA . ASP B 1 27 ? 13.523 -1.785 -11.648 1 87.19 27 ASP B CA 1
ATOM 1582 C C . ASP B 1 27 ? 13.664 -1.801 -10.125 1 87.19 27 ASP B C 1
ATOM 1584 O O . ASP B 1 27 ? 13.648 -0.749 -9.484 1 87.19 27 ASP B O 1
ATOM 1588 N N . LYS B 1 28 ? 13.695 -2.945 -9.594 1 91.06 28 LYS B N 1
ATOM 1589 C CA . LYS B 1 28 ? 13.875 -3.141 -8.164 1 91.06 28 LYS B CA 1
ATOM 1590 C C . LYS B 1 28 ? 12.852 -2.346 -7.363 1 91.06 28 LYS B C 1
ATOM 1592 O O . LYS B 1 28 ? 13.203 -1.618 -6.434 1 91.06 28 LYS B O 1
ATOM 1597 N N . GLU B 1 29 ? 11.57 -2.447 -7.801 1 93.5 29 GLU B N 1
ATOM 1598 C CA . GLU B 1 29 ? 10.484 -1.752 -7.117 1 93.5 29 GLU B CA 1
ATOM 1599 C C . GLU B 1 29 ? 10.266 -2.312 -5.711 1 93.5 29 GLU B C 1
ATOM 1601 O O . GLU B 1 29 ? 10.555 -3.482 -5.453 1 93.5 29 GLU B O 1
ATOM 1606 N N . PRO B 1 30 ? 9.789 -1.402 -4.797 1 96.44 30 PRO B N 1
ATOM 1607 C CA . PRO B 1 30 ? 9.406 -1.948 -3.494 1 96.44 30 PRO B CA 1
ATOM 1608 C C . PRO B 1 30 ? 8.461 -3.141 -3.605 1 96.44 30 PRO B C 1
ATOM 1610 O O . PRO B 1 30 ? 7.547 -3.131 -4.434 1 96.44 30 PRO B O 1
ATOM 1613 N N . TYR B 1 31 ? 8.672 -4.164 -2.812 1 97 31 TYR B N 1
ATOM 1614 C CA . TYR B 1 31 ? 7.887 -5.395 -2.895 1 97 31 TYR B CA 1
ATOM 1615 C C . TYR B 1 31 ? 6.402 -5.105 -2.711 1 97 31 TYR B C 1
ATOM 1617 O O . TYR B 1 31 ? 5.555 -5.805 -3.273 1 97 31 TYR B O 1
ATOM 1625 N N . VAL B 1 32 ? 6.113 -4.035 -1.926 1 98.06 32 VAL B N 1
ATOM 1626 C CA . VAL B 1 32 ? 4.738 -3.678 -1.596 1 98.06 32 VAL B CA 1
ATOM 1627 C C . VAL B 1 32 ? 3.965 -3.361 -2.873 1 98.06 32 VAL B C 1
ATOM 1629 O O . VAL B 1 32 ? 2.738 -3.48 -2.908 1 98.06 32 VAL B O 1
ATOM 1632 N N . ASN B 1 33 ? 4.605 -2.979 -3.953 1 98.12 33 ASN B N 1
ATOM 1633 C CA . ASN B 1 33 ? 3.928 -2.738 -5.223 1 98.12 33 ASN B CA 1
ATOM 1634 C C . ASN B 1 33 ? 3.24 -4 -5.738 1 98.12 33 ASN B C 1
ATOM 1636 O O . ASN B 1 33 ? 2.119 -3.938 -6.246 1 98.12 33 ASN B O 1
ATOM 1640 N N . HIS B 1 34 ? 3.951 -5.098 -5.609 1 98.25 34 HIS B N 1
ATOM 1641 C CA . HIS B 1 34 ? 3.371 -6.387 -5.969 1 98.25 34 HIS B CA 1
ATOM 1642 C C . HIS B 1 34 ? 2.135 -6.688 -5.129 1 98.25 34 HIS B C 1
ATOM 1644 O O . HIS B 1 34 ? 1.099 -7.09 -5.668 1 98.25 34 HIS B O 1
ATOM 1650 N N . LEU B 1 35 ? 2.162 -6.457 -3.807 1 98.88 35 LEU B N 1
ATOM 1651 C CA . LEU B 1 35 ? 1.067 -6.758 -2.891 1 98.88 35 LEU B CA 1
ATOM 1652 C C . LEU B 1 35 ? -0.133 -5.859 -3.164 1 98.88 35 LEU B C 1
ATOM 1654 O O . LEU B 1 35 ? -1.279 -6.312 -3.109 1 98.88 35 LEU B O 1
ATOM 1658 N N . ALA B 1 36 ? 0.146 -4.586 -3.469 1 98.88 36 ALA B N 1
ATOM 1659 C CA . ALA B 1 36 ? -0.919 -3.643 -3.801 1 98.88 36 ALA B CA 1
ATOM 1660 C C . ALA B 1 36 ? -1.654 -4.07 -5.066 1 98.88 36 ALA B C 1
ATOM 1662 O O . ALA B 1 36 ? -2.883 -3.994 -5.137 1 98.88 36 ALA B O 1
ATOM 1663 N N . GLU B 1 37 ? -0.937 -4.527 -6.07 1 98.81 37 GLU B N 1
ATOM 1664 C CA . GLU B 1 37 ? -1.565 -4.957 -7.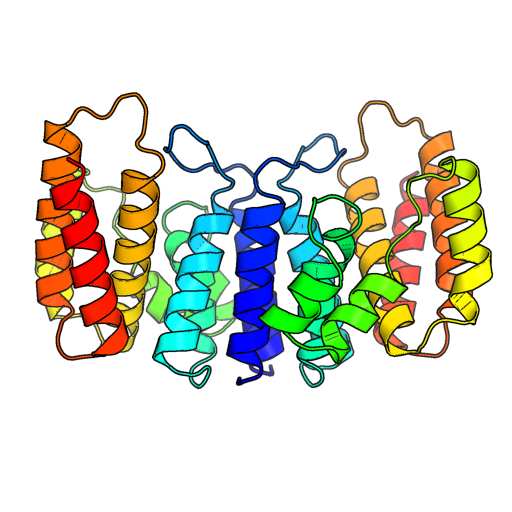316 1 98.81 37 GLU B CA 1
ATOM 1665 C C . GLU B 1 37 ? -2.414 -6.207 -7.102 1 98.81 37 GLU B C 1
ATOM 1667 O O . GLU B 1 37 ? -3.525 -6.305 -7.625 1 98.81 37 GLU B O 1
ATOM 1672 N N . VAL B 1 38 ? -1.86 -7.141 -6.355 1 98.94 38 VAL B N 1
ATOM 1673 C CA . VAL B 1 38 ? -2.613 -8.359 -6.066 1 98.94 38 VAL B CA 1
ATOM 1674 C C . VAL B 1 38 ? -3.924 -8 -5.367 1 98.94 38 VAL B C 1
ATOM 1676 O O . VAL B 1 38 ? -4.988 -8.492 -5.742 1 98.94 38 VAL B O 1
ATOM 1679 N N . ALA B 1 39 ? -3.85 -7.141 -4.363 1 98.94 39 ALA B N 1
ATOM 1680 C CA . ALA B 1 39 ? -5.043 -6.711 -3.639 1 98.94 39 ALA B CA 1
ATOM 1681 C C . ALA B 1 39 ? -6.043 -6.039 -4.578 1 98.94 39 ALA B C 1
ATOM 1683 O O . ALA B 1 39 ? -7.25 -6.277 -4.484 1 98.94 39 ALA B O 1
ATOM 1684 N N . LEU B 1 40 ? -5.566 -5.234 -5.504 1 98.88 40 LEU B N 1
ATOM 1685 C CA . LEU B 1 40 ? -6.445 -4.559 -6.453 1 98.88 40 LEU B CA 1
ATOM 1686 C C . LEU B 1 40 ? -7.121 -5.562 -7.379 1 98.88 40 LEU B C 1
ATOM 1688 O O . LEU B 1 40 ? -8.328 -5.473 -7.625 1 98.88 40 LEU B O 1
ATOM 1692 N N . LEU B 1 41 ? -6.352 -6.5 -7.898 1 98.88 41 LEU B N 1
ATOM 1693 C CA . LEU B 1 41 ? -6.91 -7.52 -8.781 1 98.88 41 LEU B CA 1
ATOM 1694 C C . LEU B 1 41 ? -8.039 -8.281 -8.086 1 98.88 41 LEU B C 1
ATOM 1696 O O . LEU B 1 41 ? -9.078 -8.539 -8.688 1 98.88 41 LEU B O 1
ATOM 1700 N N . LEU B 1 42 ? -7.836 -8.602 -6.836 1 98.88 42 LEU B N 1
ATOM 1701 C CA . LEU B 1 42 ? -8.836 -9.344 -6.078 1 98.88 42 LEU B CA 1
ATOM 1702 C C . LEU B 1 42 ? -10.062 -8.484 -5.812 1 98.88 42 LEU B C 1
ATOM 1704 O O . LEU B 1 42 ? -11.195 -8.969 -5.875 1 98.88 42 LEU B O 1
ATOM 1708 N N . THR B 1 43 ? -9.789 -7.234 -5.484 1 98.75 43 THR B N 1
ATOM 1709 C CA . THR B 1 43 ? -10.891 -6.32 -5.211 1 98.75 43 THR B CA 1
ATOM 1710 C C . THR B 1 43 ? -11.773 -6.148 -6.441 1 98.75 43 THR B C 1
ATOM 1712 O O . THR B 1 43 ? -13 -6.156 -6.34 1 98.75 43 THR B O 1
ATOM 1715 N N . VAL B 1 44 ? -11.219 -6.016 -7.574 1 98.5 44 VAL B N 1
ATOM 1716 C CA . VAL B 1 44 ? -11.961 -5.848 -8.82 1 98.5 44 VAL B CA 1
ATOM 1717 C C . VAL B 1 44 ? -12.703 -7.137 -9.164 1 98.5 44 VAL B C 1
ATOM 1719 O O . VAL B 1 44 ? -13.875 -7.105 -9.531 1 98.5 44 VAL B O 1
ATOM 1722 N N . ALA B 1 45 ? -12.016 -8.273 -8.977 1 98.38 45 ALA B N 1
ATOM 1723 C CA . ALA B 1 45 ? -12.602 -9.57 -9.305 1 98.38 45 ALA B CA 1
ATOM 1724 C C . ALA B 1 45 ? -13.859 -9.836 -8.484 1 98.38 45 ALA B C 1
ATOM 1726 O O . ALA B 1 45 ? -14.773 -10.523 -8.938 1 98.38 45 ALA B O 1
ATOM 1727 N N . THR B 1 46 ? -13.938 -9.227 -7.285 1 98.06 46 THR B N 1
ATOM 1728 C CA . THR B 1 46 ? -15.062 -9.477 -6.395 1 98.06 46 THR B CA 1
ATOM 1729 C C . THR B 1 46 ? -15.953 -8.242 -6.277 1 98.06 46 THR B C 1
ATOM 1731 O O . THR B 1 46 ? -16.859 -8.195 -5.449 1 98.06 46 THR B O 1
ATOM 1734 N N . ASP B 1 47 ? -15.578 -7.203 -6.984 1 97.75 47 ASP B N 1
ATOM 1735 C CA . ASP B 1 47 ? -16.266 -5.914 -6.906 1 97.75 47 ASP B CA 1
ATOM 1736 C C . ASP B 1 47 ? -16.266 -5.387 -5.473 1 97.75 47 ASP B C 1
ATOM 1738 O O . ASP B 1 47 ? -17.266 -4.82 -5.02 1 97.75 47 ASP B O 1
ATOM 1742 N N . GLY B 1 48 ? -15.258 -5.738 -4.781 1 97.56 48 GLY B N 1
ATOM 1743 C CA . GLY B 1 48 ? -15.078 -5.23 -3.432 1 97.56 48 GLY B CA 1
ATOM 1744 C C . GLY B 1 48 ? -15.938 -5.938 -2.406 1 97.56 48 GLY B C 1
ATOM 1745 O O . GLY B 1 48 ? -16.125 -5.441 -1.295 1 97.56 48 GLY B O 1
ATOM 1746 N N . ALA B 1 49 ? -16.453 -7.09 -2.684 1 97.81 49 ALA B N 1
ATOM 1747 C CA . ALA B 1 49 ? -17.453 -7.742 -1.84 1 97.81 49 ALA B CA 1
ATOM 1748 C C . ALA B 1 49 ? -16.797 -8.633 -0.793 1 97.81 49 ALA B C 1
ATOM 1750 O O . ALA B 1 49 ? -17.453 -9.133 0.116 1 97.81 49 ALA B O 1
ATOM 1751 N N . ASP B 1 50 ? -15.523 -8.898 -0.839 1 98.44 50 ASP B N 1
ATOM 1752 C CA . ASP B 1 50 ? -14.844 -9.852 0.033 1 98.44 50 ASP B CA 1
ATOM 1753 C C . ASP B 1 50 ? -13.586 -9.227 0.646 1 98.44 50 ASP B C 1
ATOM 1755 O O . ASP B 1 50 ? -12.469 -9.547 0.241 1 98.44 50 ASP B O 1
ATOM 1759 N N . ALA B 1 51 ? -13.766 -8.453 1.696 1 98.75 51 ALA B N 1
ATOM 1760 C CA . ALA B 1 51 ? -12.68 -7.707 2.332 1 98.75 51 ALA B CA 1
ATOM 1761 C C . ALA B 1 51 ? -11.633 -8.656 2.912 1 98.75 51 ALA B C 1
ATOM 1763 O O . ALA B 1 51 ? -10.43 -8.422 2.764 1 98.75 51 ALA B O 1
ATOM 1764 N N . PRO B 1 52 ? -12 -9.766 3.551 1 98.88 52 PRO B N 1
ATOM 1765 C CA . PRO B 1 52 ? -10.984 -10.703 4.047 1 98.88 52 PRO B CA 1
ATOM 1766 C C . PRO B 1 52 ? -10.109 -11.258 2.93 1 98.88 52 PRO B C 1
ATOM 1768 O O . PRO B 1 52 ? -8.898 -11.43 3.119 1 98.88 52 PRO B O 1
ATOM 1771 N N . LEU B 1 53 ? -10.672 -11.508 1.795 1 98.88 53 LEU B N 1
ATOM 1772 C CA . LEU B 1 53 ? -9.898 -11.977 0.647 1 98.88 53 LEU B CA 1
ATOM 1773 C C . LEU B 1 53 ? -8.883 -10.922 0.207 1 98.88 53 LEU B C 1
ATOM 1775 O O . LEU B 1 53 ? -7.734 -11.25 -0.08 1 98.88 53 LEU B O 1
ATOM 1779 N N . VAL B 1 54 ? -9.344 -9.656 0.128 1 98.94 54 VAL B N 1
ATOM 1780 C CA . VAL B 1 54 ? -8.469 -8.562 -0.278 1 98.94 54 VAL B CA 1
ATOM 1781 C C . VAL B 1 54 ? -7.352 -8.383 0.747 1 98.94 54 VAL B C 1
ATOM 1783 O O . VAL B 1 54 ? -6.191 -8.203 0.38 1 98.94 54 VAL B O 1
ATOM 1786 N N . ALA B 1 55 ? -7.715 -8.461 2.027 1 98.94 55 ALA B N 1
ATOM 1787 C CA . ALA B 1 55 ? -6.707 -8.398 3.08 1 98.94 55 ALA B CA 1
ATOM 1788 C C . ALA B 1 55 ? -5.684 -9.516 2.93 1 98.94 55 ALA B C 1
ATOM 1790 O O . ALA B 1 55 ? -4.477 -9.289 3.051 1 98.94 55 ALA B O 1
ATOM 1791 N N . ALA B 1 56 ? -6.129 -10.703 2.654 1 98.94 56 ALA B N 1
ATOM 1792 C CA . ALA B 1 56 ? -5.238 -11.844 2.438 1 98.94 56 ALA B CA 1
ATOM 1793 C C . ALA B 1 56 ? -4.336 -11.609 1.228 1 98.94 56 ALA B C 1
ATOM 1795 O O . ALA B 1 56 ? -3.184 -12.039 1.211 1 98.94 56 ALA B O 1
ATOM 1796 N N . GLY B 1 57 ? -4.879 -10.945 0.198 1 98.94 57 GLY B N 1
ATOM 1797 C CA . GLY B 1 57 ? -4.062 -10.555 -0.941 1 98.94 57 GLY B CA 1
ATOM 1798 C C . GLY B 1 57 ? -2.871 -9.695 -0.556 1 98.94 57 GLY B C 1
ATOM 1799 O O . GLY B 1 57 ? -1.747 -9.953 -0.991 1 98.94 57 GLY B O 1
ATOM 1800 N N . TRP B 1 58 ? -3.105 -8.695 0.304 1 98.94 58 TRP B N 1
ATOM 1801 C CA . TRP B 1 58 ? -2.023 -7.867 0.826 1 98.94 58 TRP B CA 1
ATOM 1802 C C . TRP B 1 58 ? -1.019 -8.711 1.604 1 98.94 58 TRP B C 1
ATOM 1804 O O . TRP B 1 58 ? 0.179 -8.414 1.604 1 98.94 58 TRP B O 1
ATOM 1814 N N . LEU B 1 59 ? -1.461 -9.781 2.238 1 98.88 59 LEU B N 1
ATOM 1815 C CA . LEU B 1 59 ? -0.681 -10.453 3.27 1 98.88 59 LEU B CA 1
ATOM 1816 C C . LEU B 1 59 ? -0.129 -11.781 2.752 1 98.88 59 LEU B C 1
ATOM 1818 O O . LEU B 1 59 ? 0.607 -12.469 3.463 1 98.88 59 LEU B O 1
ATOM 1822 N N . HIS B 1 60 ? -0.417 -12.172 1.517 1 98.81 60 HIS B N 1
ATOM 1823 C CA . HIS B 1 60 ? -0.285 -13.547 1.062 1 98.81 60 HIS B CA 1
ATOM 1824 C C . HIS B 1 60 ? 1.166 -14.008 1.122 1 98.81 60 HIS B C 1
ATOM 1826 O O . HIS B 1 60 ? 1.436 -15.203 1.298 1 98.81 60 HIS B O 1
ATOM 1832 N N . ASP B 1 61 ? 2.121 -13.125 1.101 1 98.25 61 ASP B N 1
ATOM 1833 C CA . ASP B 1 61 ? 3.533 -13.492 1.082 1 98.25 61 ASP B CA 1
ATOM 1834 C C . ASP B 1 61 ? 4.18 -13.273 2.447 1 98.25 61 ASP B C 1
ATOM 1836 O O . ASP B 1 61 ? 5.387 -13.445 2.605 1 98.25 61 ASP B O 1
ATOM 1840 N N . THR B 1 62 ? 3.42 -12.852 3.443 1 98.19 62 THR B N 1
ATOM 1841 C CA . THR B 1 62 ? 4.008 -12.438 4.711 1 98.19 62 THR B CA 1
ATOM 1842 C C . THR B 1 62 ? 4.598 -13.633 5.453 1 98.19 62 THR B C 1
ATOM 1844 O O . THR B 1 62 ? 5.727 -13.57 5.949 1 98.19 62 THR B O 1
ATOM 1847 N N . ILE B 1 63 ? 3.887 -14.727 5.535 1 97.62 63 ILE B N 1
ATOM 1848 C CA . ILE B 1 63 ? 4.402 -15.898 6.234 1 97.62 63 ILE B CA 1
ATOM 1849 C C . ILE B 1 63 ? 5.648 -16.422 5.523 1 97.62 63 ILE B C 1
ATOM 1851 O O . ILE B 1 63 ? 6.652 -16.734 6.168 1 97.62 63 ILE B O 1
ATOM 1855 N N . GLU B 1 64 ? 5.637 -16.438 4.227 1 94.94 64 GLU B N 1
ATOM 1856 C CA . GLU B 1 64 ? 6.707 -17 3.408 1 94.94 64 GLU B CA 1
A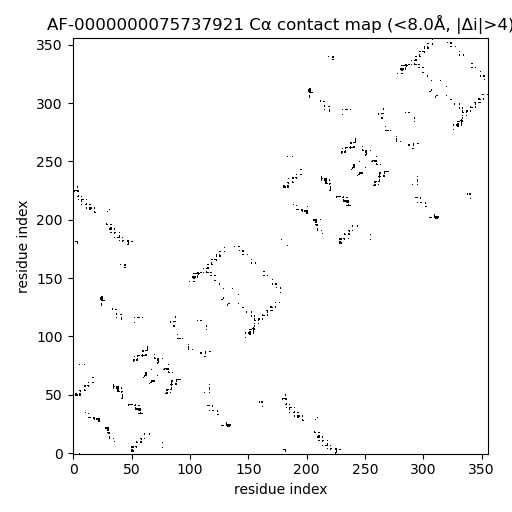TOM 1857 C C . GLU B 1 64 ? 7.965 -16.141 3.471 1 94.94 64 GLU B C 1
ATOM 1859 O O . GLU B 1 64 ? 9.078 -16.672 3.582 1 94.94 64 GLU B O 1
ATOM 1864 N N . ASP B 1 65 ? 7.785 -14.875 3.432 1 94.06 65 ASP B N 1
ATOM 1865 C CA . ASP B 1 65 ? 8.914 -14 3.129 1 94.06 65 ASP B CA 1
ATOM 1866 C C . ASP B 1 65 ? 9.359 -13.227 4.371 1 94.06 65 ASP B C 1
ATOM 1868 O O . ASP B 1 65 ? 10.453 -12.656 4.395 1 94.06 65 ASP B O 1
ATOM 1872 N N . THR B 1 66 ? 8.414 -13.281 5.23 1 93.31 66 THR B N 1
ATOM 1873 C CA . THR B 1 66 ? 8.719 -12.469 6.406 1 93.31 66 THR B CA 1
ATOM 1874 C C . THR B 1 66 ? 8.625 -13.305 7.68 1 93.31 66 THR B C 1
ATOM 1876 O O . THR B 1 66 ? 8.422 -14.516 7.617 1 93.31 66 THR B O 1
ATOM 1879 N N . GLY B 1 67 ? 8.852 -13.102 8.836 1 91.81 67 GLY B N 1
ATOM 1880 C CA . GLY B 1 67 ? 8.789 -13.812 10.102 1 91.81 67 GLY B CA 1
ATOM 1881 C C . GLY B 1 67 ? 7.395 -13.859 10.695 1 91.81 67 GLY B C 1
ATOM 1882 O O . GLY B 1 67 ? 7.199 -14.383 11.797 1 91.81 67 GLY B O 1
ATOM 1883 N N . VAL B 1 68 ? 6.395 -13.492 9.898 1 97.62 68 VAL B N 1
ATOM 1884 C CA . VAL B 1 68 ? 5.016 -13.461 10.375 1 97.62 68 VAL B CA 1
ATOM 1885 C C . VAL B 1 68 ? 4.48 -14.891 10.484 1 97.62 68 VAL B C 1
ATOM 1887 O O . VAL B 1 68 ? 4.75 -15.727 9.617 1 97.62 68 VAL B O 1
ATOM 1890 N N . THR B 1 69 ? 3.707 -15.156 11.492 1 98.25 69 THR B N 1
ATOM 1891 C CA . THR B 1 69 ? 3.154 -16.484 11.711 1 98.25 69 THR B CA 1
ATOM 1892 C C . THR B 1 69 ? 1.65 -16.5 11.453 1 98.25 69 THR B C 1
ATOM 1894 O O . THR B 1 69 ? 1.01 -15.445 11.445 1 98.25 69 THR B O 1
ATOM 1897 N N . ARG B 1 70 ? 1.176 -17.703 11.305 1 98.19 70 ARG B N 1
ATOM 1898 C CA . ARG B 1 70 ? -0.268 -17.875 11.18 1 98.19 70 ARG B CA 1
ATOM 1899 C C . ARG B 1 70 ? -0.997 -17.281 12.383 1 98.19 70 ARG B C 1
ATOM 1901 O O . ARG B 1 70 ? -2.021 -16.625 12.227 1 98.19 70 ARG B O 1
ATOM 1908 N N . ASP B 1 71 ? -0.563 -17.516 13.555 1 98.56 71 ASP B N 1
ATOM 1909 C CA . ASP B 1 71 ? -1.208 -17.062 14.781 1 98.56 71 ASP B CA 1
ATOM 1910 C C . ASP B 1 71 ? -1.23 -15.531 14.844 1 98.56 71 ASP B C 1
ATOM 1912 O O . ASP B 1 71 ? -2.213 -14.938 15.297 1 98.56 71 ASP B O 1
ATOM 1916 N N . GLU B 1 72 ? -0.155 -14.945 14.438 1 98.44 72 GLU B N 1
ATOM 1917 C CA . GLU B 1 72 ? -0.104 -13.484 14.398 1 98.44 72 GLU B CA 1
ATOM 1918 C C . GLU B 1 72 ? -1.169 -12.922 13.461 1 98.44 72 GLU B C 1
ATOM 1920 O O . GLU B 1 72 ? -1.849 -11.953 13.797 1 98.44 72 GLU B O 1
ATOM 1925 N N . LEU B 1 73 ? -1.327 -13.508 12.297 1 98.75 73 LEU B N 1
ATOM 1926 C CA . LEU B 1 73 ? -2.332 -13.055 11.344 1 98.75 73 LEU B CA 1
ATOM 1927 C C . LEU B 1 73 ? -3.74 -13.266 11.891 1 98.75 73 LEU B C 1
ATOM 1929 O O . LEU B 1 73 ? -4.613 -12.414 11.719 1 98.75 73 LEU B O 1
ATOM 1933 N N . ALA B 1 74 ? -3.934 -14.438 12.523 1 98.69 74 ALA B N 1
ATOM 1934 C CA . ALA B 1 74 ? -5.25 -14.727 13.086 1 98.69 74 ALA B CA 1
ATOM 1935 C C . ALA B 1 74 ? -5.613 -13.727 14.18 1 98.69 74 ALA B C 1
ATOM 1937 O O . ALA B 1 74 ? -6.766 -13.297 14.281 1 98.69 74 ALA B O 1
ATOM 1938 N N . GLU B 1 75 ? -4.699 -13.367 14.969 1 98.31 75 GLU B N 1
ATOM 1939 C CA . GLU B 1 75 ? -4.914 -12.445 16.078 1 98.31 75 GLU B CA 1
ATOM 1940 C C . GLU B 1 75 ? -5.141 -11.023 15.578 1 98.31 75 GLU B C 1
ATOM 1942 O O . GLU B 1 75 ? -6.027 -10.32 16.078 1 98.31 75 GLU B O 1
ATOM 1947 N N . GLN B 1 76 ? -4.418 -10.617 14.617 1 97.75 76 GLN B N 1
ATOM 1948 C CA . GLN B 1 76 ? -4.438 -9.227 14.18 1 97.75 76 GLN B CA 1
ATOM 1949 C C . GLN B 1 76 ? -5.559 -8.984 13.172 1 97.75 76 GLN B C 1
ATOM 1951 O O . GLN B 1 76 ? -6.078 -7.871 13.07 1 97.75 76 GLN B O 1
ATOM 1956 N N . PHE B 1 77 ? -5.926 -9.984 12.508 1 98.56 77 PHE B N 1
ATOM 1957 C CA . PHE B 1 77 ? -6.926 -9.836 11.461 1 98.56 77 PHE B CA 1
ATOM 1958 C C . PHE B 1 77 ? -8.109 -10.766 11.703 1 98.56 77 PHE B C 1
ATOM 1960 O O . PHE B 1 77 ? -9.039 -10.406 12.43 1 98.56 77 PHE B O 1
ATOM 1967 N N . SER B 1 78 ? -7.969 -12.102 11.383 1 98.69 78 SER B N 1
ATOM 1968 C CA . SER B 1 78 ? -8.984 -13.125 11.648 1 98.69 78 SER B CA 1
ATOM 1969 C C . SER B 1 78 ? -8.484 -14.508 11.242 1 98.69 78 SER B C 1
ATOM 1971 O O . SER B 1 78 ? -7.516 -14.633 10.492 1 98.69 78 SER B O 1
ATOM 1973 N N . ALA B 1 79 ? -9.125 -15.469 11.695 1 98.56 79 ALA B N 1
ATOM 1974 C CA . ALA B 1 79 ? -8.812 -16.844 11.305 1 98.56 79 ALA B CA 1
ATOM 1975 C C . ALA B 1 79 ? -9.016 -17.047 9.805 1 98.56 79 ALA B C 1
ATOM 1977 O O . ALA B 1 79 ? -8.242 -17.766 9.164 1 98.56 79 ALA B O 1
ATOM 1978 N N . ASP B 1 80 ? -10.039 -16.453 9.328 1 98.69 80 ASP B N 1
ATOM 1979 C CA . ASP B 1 80 ? -10.352 -16.562 7.902 1 98.69 80 ASP B CA 1
ATOM 1980 C C . ASP B 1 80 ? -9.211 -16.016 7.047 1 98.69 80 ASP B C 1
ATOM 1982 O O . ASP B 1 80 ? -8.758 -16.688 6.117 1 98.69 80 ASP B O 1
ATOM 1986 N N . VAL B 1 81 ? -8.68 -14.797 7.367 1 98.88 81 VAL B N 1
ATOM 1987 C CA . VAL B 1 81 ? -7.566 -14.195 6.645 1 98.88 81 VAL B CA 1
ATOM 1988 C C . VAL B 1 81 ? -6.324 -15.07 6.781 1 98.88 81 VAL B C 1
ATOM 1990 O O . VAL B 1 81 ? -5.629 -15.336 5.797 1 98.88 81 VAL B O 1
ATOM 1993 N N . ALA B 1 82 ? -6.066 -15.531 7.992 1 98.88 82 ALA B N 1
ATOM 1994 C CA . ALA B 1 82 ? -4.895 -16.359 8.258 1 98.88 82 ALA B CA 1
ATOM 1995 C C . ALA B 1 82 ? -4.93 -17.641 7.43 1 98.88 82 ALA B C 1
ATOM 1997 O O . ALA B 1 82 ? -3.914 -18.062 6.867 1 98.88 82 ALA B O 1
ATOM 1998 N N . GLU B 1 83 ? -6.055 -18.234 7.34 1 98.62 83 GLU B N 1
ATOM 1999 C CA . GLU B 1 83 ? -6.207 -19.484 6.598 1 98.62 83 GLU B CA 1
ATOM 2000 C C . GLU B 1 83 ? -5.961 -19.266 5.105 1 98.62 83 GLU B C 1
ATOM 2002 O O . GLU B 1 83 ? -5.359 -20.109 4.441 1 98.62 83 GLU B O 1
ATOM 2007 N N . LEU B 1 84 ? -6.43 -18.203 4.574 1 98.81 84 LEU B N 1
ATOM 2008 C CA . LEU B 1 84 ? -6.207 -17.875 3.166 1 98.81 84 LEU B CA 1
ATOM 2009 C C . LEU B 1 84 ? -4.723 -17.672 2.883 1 98.81 84 LEU B C 1
ATOM 2011 O O . LEU B 1 84 ? -4.211 -18.156 1.87 1 98.81 84 LEU B O 1
ATOM 2015 N N . VAL B 1 85 ? -4.066 -16.953 3.801 1 98.88 85 VAL B N 1
ATOM 2016 C CA . VAL B 1 85 ? -2.641 -16.703 3.613 1 98.88 85 VAL B CA 1
ATOM 2017 C C . VAL B 1 85 ? -1.871 -18.016 3.682 1 98.88 85 VAL B C 1
ATOM 2019 O O . VAL B 1 85 ? -0.989 -18.281 2.859 1 98.88 85 VAL B O 1
ATOM 2022 N N . VAL B 1 86 ? -2.195 -18.875 4.609 1 98.38 86 VAL B N 1
ATOM 2023 C CA . VAL B 1 86 ? -1.539 -20.172 4.773 1 98.38 86 VAL B CA 1
ATOM 2024 C C . VAL B 1 86 ? -1.748 -21.016 3.518 1 98.38 86 VAL B C 1
ATOM 2026 O O . VAL B 1 86 ? -0.821 -21.672 3.049 1 98.38 86 VAL B O 1
ATOM 2029 N N . ALA B 1 87 ? -2.924 -20.969 2.982 1 98.06 87 ALA B N 1
ATOM 2030 C CA . ALA B 1 87 ? -3.26 -21.766 1.798 1 98.06 87 ALA B CA 1
ATOM 2031 C C . ALA B 1 87 ? -2.391 -21.359 0.609 1 98.06 87 ALA B C 1
ATOM 2033 O O . ALA B 1 87 ? -2.178 -22.156 -0.308 1 98.06 87 ALA B O 1
ATOM 2034 N N . CYS B 1 88 ? -1.872 -20.125 0.668 1 96.88 88 CYS B N 1
ATOM 2035 C CA . CYS B 1 88 ? -1.089 -19.609 -0.45 1 96.88 88 CYS B CA 1
ATOM 2036 C C . CYS B 1 88 ? 0.401 -19.641 -0.13 1 96.88 88 CYS B C 1
ATOM 2038 O O . CYS B 1 88 ? 1.215 -19.125 -0.901 1 96.88 88 CYS B O 1
ATOM 2040 N N . THR B 1 89 ? 0.759 -20.219 0.964 1 97.81 89 THR B N 1
ATOM 2041 C CA . THR B 1 89 ? 2.141 -20.172 1.43 1 97.81 89 THR B CA 1
ATOM 2042 C C . THR B 1 89 ? 2.873 -21.469 1.049 1 97.81 89 THR B C 1
ATOM 2044 O O . THR B 1 89 ? 2.375 -22.562 1.295 1 97.81 89 THR B O 1
ATOM 2047 N N . ASP B 1 90 ? 4.051 -21.312 0.422 1 96 90 ASP B N 1
ATOM 2048 C CA . ASP B 1 90 ? 4.887 -22.453 0.076 1 96 90 ASP B CA 1
ATOM 2049 C C . ASP B 1 90 ? 5.738 -22.891 1.267 1 96 90 ASP B C 1
ATOM 2051 O O . ASP B 1 90 ? 6.066 -22.078 2.133 1 96 90 ASP B O 1
ATOM 2055 N N . ASP B 1 91 ? 6.078 -24.172 1.343 1 94.88 91 ASP B N 1
ATOM 2056 C CA . ASP B 1 91 ? 7.047 -24.703 2.303 1 94.88 91 ASP B CA 1
ATOM 2057 C C . ASP B 1 91 ? 8.477 -24.391 1.863 1 94.88 91 ASP B C 1
ATOM 2059 O O . ASP B 1 91 ? 9.07 -25.141 1.082 1 94.88 91 ASP B O 1
ATOM 2063 N N . LYS B 1 92 ? 9.07 -23.438 2.473 1 94.31 92 LYS B N 1
ATOM 2064 C CA . LYS B 1 92 ? 10.367 -22.953 2.023 1 94.31 92 LYS B CA 1
ATOM 2065 C C . LYS B 1 92 ? 11.484 -23.906 2.416 1 94.31 92 LYS B C 1
ATOM 2067 O O . LYS B 1 92 ? 12.633 -23.734 2.004 1 94.31 92 LYS B O 1
ATOM 2072 N N . THR B 1 93 ? 11.188 -24.859 3.215 1 95.38 93 THR B N 1
ATOM 2073 C CA . THR B 1 93 ? 12.188 -25.875 3.531 1 95.38 93 THR B CA 1
ATOM 2074 C C . THR B 1 93 ? 12.422 -26.797 2.338 1 95.38 93 THR B C 1
ATOM 2076 O O . THR B 1 93 ? 13.414 -27.516 2.293 1 95.38 93 THR B O 1
ATOM 2079 N N . LEU B 1 94 ? 11.586 -26.828 1.36 1 97.12 94 LEU B N 1
ATOM 2080 C CA . LEU B 1 94 ? 11.711 -27.625 0.142 1 97.12 94 LEU B CA 1
ATOM 2081 C C . LEU B 1 94 ? 12.453 -26.844 -0.938 1 97.12 94 LEU B C 1
ATOM 2083 O O . LEU B 1 94 ? 12.367 -25.609 -0.991 1 97.12 94 LEU B O 1
ATOM 2087 N N . PRO B 1 95 ? 13.195 -27.609 -1.763 1 97.06 95 PRO B N 1
ATOM 2088 C CA . PRO B 1 95 ? 13.859 -26.938 -2.883 1 97.06 95 PRO B CA 1
ATOM 2089 C C . PRO B 1 95 ? 12.867 -26.266 -3.83 1 97.06 95 PRO B C 1
ATOM 2091 O O . PRO B 1 95 ? 11.719 -26.688 -3.941 1 97.06 95 PRO B O 1
ATOM 2094 N N . LYS B 1 96 ? 13.352 -25.25 -4.527 1 95.5 96 LYS B N 1
ATOM 2095 C CA . LYS B 1 96 ? 12.539 -24.438 -5.426 1 95.5 96 LYS B CA 1
ATOM 2096 C C . LYS B 1 96 ? 11.797 -25.312 -6.434 1 95.5 96 LYS B C 1
ATOM 2098 O O . LYS B 1 96 ? 10.609 -25.094 -6.695 1 95.5 96 LYS B O 1
ATOM 2103 N N . VAL B 1 97 ? 12.508 -26.266 -6.988 1 96.44 97 VAL B N 1
ATOM 2104 C CA . VAL B 1 97 ? 11.922 -27.125 -8.008 1 96.44 97 VAL B CA 1
ATOM 2105 C C . VAL B 1 97 ? 10.742 -27.891 -7.418 1 96.44 97 VAL B C 1
ATOM 2107 O O . VAL B 1 97 ? 9.703 -28.031 -8.062 1 96.44 97 VAL B O 1
ATOM 2110 N N . GLU B 1 98 ? 10.875 -28.328 -6.234 1 97.69 98 GLU B N 1
ATOM 2111 C CA . GLU B 1 98 ? 9.82 -29.078 -5.566 1 97.69 98 GLU B CA 1
ATOM 2112 C C . GLU B 1 98 ? 8.648 -28.172 -5.195 1 97.69 98 GLU B C 1
ATOM 2114 O O . GLU B 1 98 ? 7.484 -28.578 -5.309 1 97.69 98 GLU B O 1
ATOM 2119 N N . ARG B 1 99 ? 8.93 -27.016 -4.73 1 97.5 99 ARG B N 1
ATOM 2120 C CA . ARG B 1 99 ? 7.871 -26.062 -4.406 1 97.5 99 ARG B CA 1
ATOM 2121 C C . ARG B 1 99 ? 7.027 -25.734 -5.637 1 97.5 99 ARG B C 1
ATOM 2123 O O . ARG B 1 99 ? 5.797 -25.688 -5.555 1 97.5 99 ARG B O 1
ATOM 2130 N N . LYS B 1 100 ? 7.668 -25.531 -6.727 1 97.81 100 LYS B N 1
ATOM 2131 C CA . LYS B 1 100 ? 6.953 -25.25 -7.965 1 97.81 100 LYS B CA 1
ATOM 2132 C C . LYS B 1 100 ? 6.082 -26.422 -8.391 1 97.81 100 LYS B C 1
ATOM 2134 O O . LYS B 1 100 ? 4.934 -26.234 -8.797 1 97.81 100 LYS B O 1
ATOM 2139 N N . ARG B 1 101 ? 6.691 -27.578 -8.32 1 98.06 101 ARG B N 1
ATOM 2140 C CA . ARG B 1 101 ? 5.93 -28.781 -8.648 1 98.06 101 ARG B CA 1
ATOM 2141 C C . ARG B 1 101 ? 4.68 -28.891 -7.781 1 98.06 101 ARG B C 1
ATOM 2143 O O . ARG B 1 101 ? 3.594 -29.188 -8.281 1 98.06 101 ARG B O 1
ATOM 2150 N N . LEU B 1 102 ? 4.797 -28.641 -6.527 1 98.12 102 LEU B N 1
ATOM 2151 C CA . LEU B 1 102 ? 3.689 -28.766 -5.582 1 98.12 102 LEU B CA 1
ATOM 2152 C C . LEU B 1 102 ? 2.621 -27.719 -5.855 1 98.12 102 LEU B C 1
ATOM 2154 O O . LEU B 1 102 ? 1.431 -27.969 -5.66 1 98.12 102 LEU B O 1
ATOM 2158 N N . GLN B 1 103 ? 2.996 -26.5 -6.266 1 98.38 103 GLN B N 1
ATOM 2159 C CA . GLN B 1 103 ? 2.014 -25.469 -6.621 1 98.38 103 GLN B CA 1
ATOM 2160 C C . GLN B 1 103 ? 1.117 -25.953 -7.762 1 98.38 103 GLN B C 1
ATOM 2162 O O . GLN B 1 103 ? -0.086 -25.672 -7.766 1 98.38 103 GLN B O 1
ATOM 2167 N N . ILE B 1 104 ? 1.687 -26.641 -8.727 1 98.62 104 ILE B N 1
ATOM 2168 C CA . ILE B 1 104 ? 0.905 -27.188 -9.828 1 98.62 104 ILE B CA 1
ATOM 2169 C C . ILE B 1 104 ? -0.04 -28.266 -9.305 1 98.62 104 ILE B C 1
ATOM 2171 O O . ILE B 1 104 ? -1.237 -28.25 -9.594 1 98.62 104 ILE B O 1
ATOM 2175 N N . GLU B 1 105 ? 0.51 -29.109 -8.516 1 98.44 105 GLU B N 1
ATOM 2176 C CA . GLU B 1 105 ? -0.234 -30.266 -8.023 1 98.44 105 GLU B CA 1
ATOM 2177 C C . GLU B 1 105 ? -1.376 -29.828 -7.105 1 98.44 105 GLU B C 1
ATOM 2179 O O . GLU B 1 105 ? -2.457 -30.422 -7.133 1 98.44 105 GLU B O 1
ATOM 2184 N N . HIS B 1 106 ? -1.161 -28.859 -6.301 1 98 106 HIS B N 1
ATOM 2185 C CA . HIS B 1 106 ? -2.107 -28.484 -5.254 1 98 106 HIS B CA 1
ATOM 2186 C C . HIS B 1 106 ? -3.145 -27.484 -5.777 1 98 106 HIS B C 1
ATOM 2188 O O . HIS B 1 106 ? -4.238 -27.375 -5.223 1 98 106 HIS B O 1
ATOM 2194 N N . ALA B 1 107 ? -2.852 -26.781 -6.836 1 98.44 107 ALA B N 1
ATOM 2195 C CA . ALA B 1 107 ? -3.68 -25.688 -7.324 1 98.44 107 ALA B CA 1
ATOM 2196 C C . ALA B 1 107 ? -5.129 -26.125 -7.504 1 98.44 107 ALA B C 1
ATOM 2198 O O . ALA B 1 107 ? -6.051 -25.453 -7.035 1 98.44 107 ALA B O 1
ATOM 2199 N N . PRO B 1 108 ? -5.352 -27.359 -8.125 1 98.44 108 PRO B N 1
ATOM 2200 C CA . PRO B 1 108 ? -6.742 -27.766 -8.336 1 98.44 108 PRO B CA 1
ATOM 2201 C C . PRO B 1 108 ? -7.484 -28.031 -7.031 1 98.44 108 PRO B C 1
ATOM 2203 O O . PRO B 1 108 ? -8.719 -28.078 -7.016 1 98.44 108 PRO B O 1
ATOM 2206 N N . HIS B 1 109 ? -6.809 -28.203 -5.906 1 98.25 109 HIS B N 1
ATOM 2207 C CA . HIS B 1 109 ? -7.426 -28.625 -4.652 1 98.25 109 HIS B CA 1
ATOM 2208 C C . HIS B 1 109 ? -7.578 -27.438 -3.693 1 98.25 109 HIS B C 1
ATOM 2210 O O . HIS B 1 109 ? -8.109 -27.594 -2.592 1 98.25 109 HIS B O 1
ATOM 2216 N N . LEU B 1 110 ? -7.191 -26.281 -4.094 1 98.31 110 LEU B N 1
ATOM 2217 C CA . LEU B 1 110 ? -7.363 -25.078 -3.283 1 98.31 110 LEU B CA 1
ATOM 2218 C C . LEU B 1 110 ? -8.828 -24.656 -3.232 1 98.31 110 LEU B C 1
ATOM 2220 O O . LEU B 1 110 ? -9.609 -25.016 -4.113 1 98.31 110 LEU B O 1
ATOM 2224 N N . THR B 1 111 ? -9.195 -23.953 -2.174 1 98.38 111 THR B N 1
ATOM 2225 C CA . THR B 1 111 ? -10.516 -23.344 -2.131 1 98.38 111 THR B CA 1
ATOM 2226 C C . THR B 1 111 ? -10.656 -22.281 -3.219 1 98.38 111 THR B C 1
ATOM 2228 O O . THR B 1 111 ? -9.656 -21.734 -3.691 1 98.38 111 THR B O 1
ATOM 2231 N N . PRO B 1 112 ? -11.836 -21.984 -3.637 1 98.69 112 PRO B N 1
ATOM 2232 C CA . PRO B 1 112 ? -12.031 -20.953 -4.664 1 98.69 112 PRO B CA 1
ATOM 2233 C C . PRO B 1 112 ? -11.359 -19.625 -4.312 1 98.69 112 PRO B C 1
ATOM 2235 O O . PRO B 1 112 ? -10.742 -19 -5.172 1 98.69 112 PRO B O 1
ATOM 2238 N N . ARG B 1 113 ? -11.453 -19.234 -3.086 1 98.81 113 ARG B N 1
ATOM 2239 C CA . ARG B 1 113 ? -10.867 -17.969 -2.658 1 98.81 113 ARG B CA 1
ATOM 2240 C C . ARG B 1 113 ? -9.344 -18.016 -2.744 1 98.81 113 ARG B C 1
ATOM 2242 O O . ARG B 1 113 ? -8.711 -17.047 -3.166 1 98.81 113 ARG B O 1
ATOM 2249 N N . ALA B 1 114 ? -8.758 -19.094 -2.369 1 98.81 114 ALA B N 1
ATOM 2250 C CA . ALA B 1 114 ? -7.305 -19.25 -2.479 1 98.81 114 ALA B CA 1
ATOM 2251 C C . ALA B 1 114 ? -6.867 -19.266 -3.939 1 98.81 114 ALA B C 1
ATOM 2253 O O . ALA B 1 114 ? -5.797 -18.75 -4.281 1 98.81 114 ALA B O 1
ATOM 2254 N N . LYS B 1 115 ? -7.676 -19.875 -4.801 1 98.88 115 LYS B N 1
ATOM 2255 C CA . LYS B 1 115 ? -7.395 -19.875 -6.23 1 98.88 115 LYS B CA 1
ATOM 2256 C C . LYS B 1 115 ? -7.379 -18.453 -6.793 1 98.88 115 LYS B C 1
ATOM 2258 O O . LYS B 1 115 ? -6.574 -18.141 -7.668 1 98.88 115 LYS B O 1
ATOM 2263 N N . LEU B 1 116 ? -8.273 -17.641 -6.293 1 98.94 116 LEU B N 1
ATOM 2264 C CA . LEU B 1 116 ? -8.289 -16.25 -6.719 1 98.94 116 LEU B CA 1
ATOM 2265 C C . LEU B 1 116 ? -6.973 -15.555 -6.379 1 98.94 116 LEU B C 1
ATOM 2267 O O . LEU B 1 116 ? -6.422 -14.82 -7.203 1 98.94 116 LEU B O 1
ATOM 2271 N N . ILE B 1 117 ? -6.5 -15.773 -5.188 1 98.94 117 ILE B N 1
ATOM 2272 C CA . ILE B 1 117 ? -5.246 -15.156 -4.766 1 98.94 117 ILE B CA 1
ATOM 2273 C C . ILE B 1 117 ? -4.102 -15.656 -5.645 1 98.94 117 ILE B C 1
ATOM 2275 O O . ILE B 1 117 ? -3.27 -14.867 -6.098 1 98.94 117 ILE B O 1
ATOM 2279 N N . LYS B 1 118 ? -4.027 -16.953 -5.922 1 98.81 118 LYS B N 1
ATOM 2280 C CA . LYS B 1 118 ? -2.967 -17.531 -6.742 1 98.81 118 LYS B CA 1
ATOM 2281 C C . LYS B 1 118 ? -2.986 -16.953 -8.156 1 98.81 118 LYS B C 1
ATOM 2283 O O . LYS B 1 118 ? -1.933 -16.641 -8.719 1 98.81 118 LYS B O 1
ATOM 2288 N N . LEU B 1 119 ? -4.203 -16.828 -8.703 1 98.88 119 LEU B N 1
ATOM 2289 C CA . LEU B 1 119 ? -4.324 -16.234 -10.031 1 98.88 119 LEU B CA 1
ATOM 2290 C C . LEU B 1 119 ? -3.83 -14.789 -10.023 1 98.88 119 LEU B C 1
ATOM 2292 O O . LEU B 1 119 ? -3.041 -14.391 -10.883 1 98.88 119 LEU B O 1
ATOM 2296 N N . ALA B 1 120 ? -4.316 -14 -9.055 1 98.94 120 ALA B N 1
ATOM 2297 C CA . ALA B 1 120 ? -3.904 -12.609 -8.945 1 98.94 120 ALA B CA 1
ATOM 2298 C C . ALA B 1 120 ? -2.393 -12.492 -8.773 1 98.94 120 ALA B C 1
ATOM 2300 O O . ALA B 1 120 ? -1.75 -11.648 -9.398 1 98.94 120 ALA B O 1
ATOM 2301 N N . ASP B 1 121 ? -1.82 -13.359 -7.922 1 98.81 121 ASP B N 1
ATOM 2302 C CA . ASP B 1 121 ? -0.383 -13.414 -7.676 1 98.81 121 ASP B CA 1
ATOM 2303 C C . ASP B 1 121 ? 0.385 -13.695 -8.961 1 98.81 121 ASP B C 1
ATOM 2305 O O . ASP B 1 121 ? 1.37 -13.023 -9.266 1 98.81 121 ASP B O 1
ATOM 2309 N N . LYS B 1 122 ? -0.035 -14.672 -9.742 1 98.62 122 LYS B N 1
ATOM 2310 C CA . LYS B 1 122 ? 0.626 -15.039 -10.992 1 98.62 122 LYS B CA 1
ATOM 2311 C C . LYS B 1 122 ? 0.535 -13.922 -12.023 1 98.62 122 LYS B C 1
ATOM 2313 O O . LYS B 1 122 ? 1.488 -13.672 -12.758 1 98.62 122 LYS B O 1
ATOM 2318 N N . ILE B 1 123 ? -0.68 -13.289 -12.078 1 98.75 123 ILE B N 1
ATOM 2319 C CA . ILE B 1 123 ? -0.863 -12.18 -13.008 1 98.75 123 ILE B CA 1
ATOM 2320 C C . ILE B 1 123 ? 0.134 -11.07 -12.688 1 98.75 123 ILE B C 1
ATOM 2322 O O . ILE B 1 123 ? 0.838 -10.586 -13.57 1 98.75 123 ILE B O 1
ATOM 2326 N N . SER B 1 124 ? 0.205 -10.688 -11.43 1 98.56 124 SER B N 1
ATOM 2327 C CA . SER B 1 124 ? 1.118 -9.633 -11.008 1 98.56 124 SER B CA 1
ATOM 2328 C C . SER B 1 124 ? 2.566 -9.992 -11.32 1 98.56 124 SER B C 1
ATOM 2330 O O . SER B 1 124 ? 3.33 -9.148 -11.797 1 98.56 124 SER B O 1
ATOM 2332 N N . ASN B 1 125 ? 2.984 -11.258 -11.062 1 97.31 125 ASN B N 1
ATOM 2333 C CA . ASN B 1 125 ? 4.348 -11.711 -11.312 1 97.31 125 ASN B CA 1
ATOM 2334 C C . ASN B 1 125 ? 4.684 -11.688 -12.805 1 97.31 125 ASN B C 1
ATOM 2336 O O . ASN B 1 125 ? 5.766 -11.242 -13.195 1 97.31 125 ASN B O 1
ATOM 2340 N N . LEU B 1 126 ? 3.771 -12.117 -13.594 1 97.31 126 LEU B N 1
ATOM 2341 C CA . LEU B 1 126 ? 4 -12.133 -15.039 1 97.31 126 LEU B CA 1
ATOM 2342 C C . LEU B 1 126 ? 4.129 -10.719 -15.586 1 97.31 126 LEU B C 1
ATOM 2344 O O . LEU B 1 126 ? 5 -10.445 -16.406 1 97.31 126 LEU B O 1
ATOM 2348 N N . ARG B 1 127 ? 3.246 -9.852 -15.156 1 96.75 127 ARG B N 1
ATOM 2349 C CA . ARG B 1 127 ? 3.312 -8.469 -15.602 1 96.75 127 ARG B CA 1
ATOM 2350 C C . ARG B 1 127 ? 4.672 -7.855 -15.281 1 96.75 127 ARG B C 1
ATOM 2352 O O . ARG B 1 127 ? 5.27 -7.176 -16.125 1 96.75 127 ARG B O 1
ATOM 2359 N N . SER B 1 128 ? 5.102 -8.094 -14.062 1 94.88 128 SER B N 1
ATOM 2360 C CA . SER B 1 128 ? 6.402 -7.578 -13.648 1 94.88 128 SER B CA 1
ATOM 2361 C C . SER B 1 128 ? 7.523 -8.156 -14.508 1 94.88 128 SER B C 1
ATOM 2363 O O . SER B 1 128 ? 8.438 -7.43 -14.914 1 94.88 128 SER B O 1
ATOM 2365 N N . LEU B 1 129 ? 7.492 -9.445 -14.781 1 92.88 129 LEU B N 1
ATOM 2366 C CA . LEU B 1 129 ? 8.523 -10.117 -15.555 1 92.88 129 LEU B CA 1
ATOM 2367 C C . LEU B 1 129 ? 8.57 -9.594 -16.984 1 92.88 129 LEU B C 1
ATOM 2369 O O . LEU B 1 129 ? 9.641 -9.516 -17.594 1 92.88 129 LEU B O 1
ATOM 2373 N N . ILE B 1 130 ? 7.414 -9.273 -17.5 1 91.12 130 ILE B N 1
ATOM 2374 C CA . ILE B 1 130 ? 7.309 -8.781 -18.859 1 91.12 130 ILE B CA 1
ATOM 2375 C C . ILE B 1 130 ? 7.898 -7.375 -18.953 1 91.12 130 ILE B C 1
ATOM 2377 O O . ILE B 1 130 ? 8.633 -7.062 -19.906 1 91.12 130 ILE B O 1
ATOM 2381 N N . VAL B 1 131 ? 7.648 -6.594 -18 1 90.44 131 VAL B N 1
ATOM 2382 C CA . VAL B 1 131 ? 8.016 -5.18 -18.031 1 90.44 131 VAL B CA 1
ATOM 2383 C C . VAL B 1 131 ? 9.461 -5.008 -17.562 1 90.44 131 VAL B C 1
ATOM 2385 O O . VAL B 1 131 ? 10.195 -4.18 -18.109 1 90.44 131 VAL B O 1
ATOM 2388 N N . SER B 1 132 ? 9.82 -5.746 -16.594 1 91.88 132 SER B N 1
ATOM 2389 C CA . SER B 1 132 ? 11.125 -5.57 -15.953 1 91.88 132 SER B CA 1
ATOM 2390 C C . SER B 1 132 ? 11.695 -6.906 -15.5 1 91.88 132 SER B C 1
ATOM 2392 O O . SER B 1 132 ? 11.797 -7.168 -14.297 1 91.88 132 SER B O 1
ATOM 2394 N N . PRO B 1 133 ? 12.102 -7.68 -16.469 1 91.25 133 PRO B N 1
ATOM 2395 C CA . PRO B 1 133 ? 12.695 -8.961 -16.094 1 91.25 133 PRO B CA 1
ATOM 2396 C C . PRO B 1 133 ? 14 -8.797 -15.32 1 91.25 133 PRO B C 1
ATOM 2398 O O . PRO B 1 133 ? 14.758 -7.859 -15.578 1 91.25 133 PRO B O 1
ATOM 2401 N N . PRO B 1 134 ? 14.18 -9.75 -14.336 1 91.25 134 PRO B N 1
ATOM 2402 C CA . PRO B 1 134 ? 15.484 -9.703 -13.664 1 91.25 134 PRO B CA 1
ATOM 2403 C C . PRO B 1 134 ? 16.656 -9.781 -14.648 1 91.25 134 PRO B C 1
ATOM 2405 O O . PRO B 1 134 ? 16.578 -10.508 -15.641 1 91.25 134 PRO B O 1
ATOM 2408 N N . ASP B 1 135 ? 17.781 -9.203 -14.258 1 88.12 135 ASP B N 1
ATOM 2409 C CA . ASP B 1 135 ? 18.938 -9.094 -15.141 1 88.12 135 ASP B CA 1
ATOM 2410 C C . ASP B 1 135 ? 19.531 -10.469 -15.438 1 88.12 135 ASP B C 1
ATOM 2412 O O . ASP B 1 135 ? 20.078 -10.695 -16.516 1 88.12 135 ASP B O 1
ATOM 2416 N N . ASP B 1 136 ? 19.406 -11.297 -14.539 1 91.06 136 ASP B N 1
ATOM 2417 C CA . ASP B 1 136 ? 20.078 -12.586 -14.68 1 91.06 136 ASP B CA 1
ATOM 2418 C C . ASP B 1 136 ? 19.172 -13.617 -15.328 1 91.06 136 ASP B C 1
ATOM 2420 O O . ASP B 1 136 ? 19.547 -14.781 -15.477 1 91.06 136 ASP B O 1
ATOM 2424 N N . TRP B 1 137 ? 18.016 -13.18 -15.625 1 91.81 137 TRP B N 1
ATOM 2425 C CA . TRP B 1 137 ? 17.109 -14.117 -16.266 1 91.81 137 TRP B CA 1
ATOM 2426 C C . TRP B 1 137 ? 17.281 -14.094 -17.781 1 91.81 137 TRP B C 1
ATOM 2428 O O . TRP B 1 137 ? 17.094 -13.055 -18.422 1 91.81 137 TRP B O 1
ATOM 2438 N N . GLU B 1 138 ? 17.609 -15.289 -18.359 1 91.88 138 GLU B N 1
ATOM 2439 C CA . GLU B 1 138 ? 17.641 -15.461 -19.812 1 91.88 138 GLU B CA 1
ATOM 2440 C C . GLU B 1 138 ? 16.266 -15.82 -20.344 1 91.88 138 GLU B C 1
ATOM 2442 O O . GLU B 1 138 ? 15.359 -16.172 -19.594 1 91.88 138 GLU B O 1
ATOM 2447 N N . ARG B 1 139 ? 16.234 -15.727 -21.609 1 92.69 139 ARG B N 1
ATOM 2448 C CA . ARG B 1 139 ? 14.961 -15.969 -22.281 1 92.69 139 ARG B CA 1
ATOM 2449 C C . ARG B 1 139 ? 14.383 -17.328 -21.891 1 92.69 139 ARG B C 1
ATOM 2451 O O . ARG B 1 139 ? 13.18 -17.438 -21.625 1 92.69 139 ARG B O 1
ATOM 2458 N N . ASP B 1 140 ? 15.164 -18.281 -21.859 1 94.44 140 ASP B N 1
ATOM 2459 C CA . ASP B 1 140 ? 14.703 -19.641 -21.562 1 94.44 140 ASP B CA 1
ATOM 2460 C C . ASP B 1 140 ? 14.109 -19.703 -20.156 1 94.44 140 ASP B C 1
ATOM 2462 O O . ASP B 1 140 ? 13.117 -20.391 -19.922 1 94.44 140 ASP B O 1
ATOM 2466 N N . ARG B 1 141 ? 14.656 -19.047 -19.234 1 94.56 141 ARG B N 1
ATOM 2467 C CA . ARG B 1 141 ? 14.156 -19.047 -17.875 1 94.56 141 ARG B CA 1
ATOM 2468 C C . ARG B 1 141 ? 12.805 -18.344 -17.781 1 94.56 141 ARG B C 1
ATOM 2470 O O . ARG B 1 141 ? 11.93 -18.75 -17.016 1 94.56 141 ARG B O 1
ATOM 2477 N N . LEU B 1 142 ? 12.648 -17.328 -18.562 1 95.19 142 LEU B N 1
ATOM 2478 C CA . LEU B 1 142 ? 11.375 -16.609 -18.625 1 95.19 142 LEU B CA 1
ATOM 2479 C C . LEU B 1 142 ? 10.273 -17.484 -19.188 1 95.19 142 LEU B C 1
ATOM 2481 O O . LEU B 1 142 ? 9.156 -17.5 -18.672 1 95.19 142 LEU B O 1
ATOM 2485 N N . LEU B 1 143 ? 10.656 -18.188 -20.203 1 95.5 143 LEU B N 1
ATOM 2486 C CA . LEU B 1 143 ? 9.703 -19.094 -20.828 1 95.5 143 LEU B CA 1
ATOM 2487 C C . LEU B 1 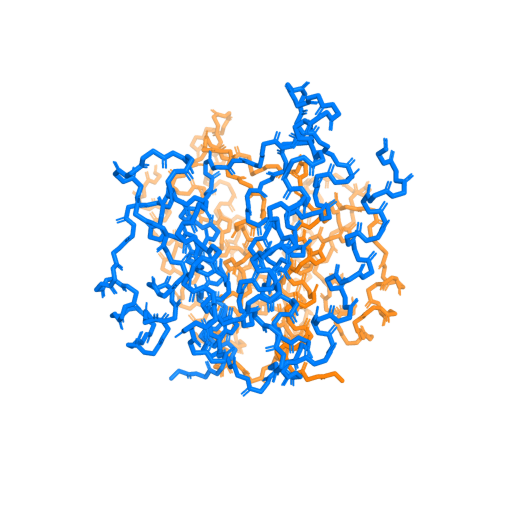143 ? 9.328 -20.234 -19.859 1 95.5 143 LEU B C 1
ATOM 2489 O O . LEU B 1 143 ? 8.164 -20.625 -19.797 1 95.5 143 LEU B O 1
ATOM 2493 N N . ASP B 1 144 ? 10.32 -20.688 -19.188 1 96.31 144 ASP B N 1
ATOM 2494 C CA . ASP B 1 144 ? 10.07 -21.719 -18.188 1 96.31 144 ASP B CA 1
ATOM 2495 C C . ASP B 1 144 ? 9.117 -21.219 -17.109 1 96.31 144 ASP B C 1
ATOM 2497 O O . ASP B 1 144 ? 8.234 -21.953 -16.656 1 96.31 144 ASP B O 1
ATOM 2501 N N . TYR B 1 145 ? 9.359 -20.047 -16.688 1 96.62 145 TYR B N 1
ATOM 2502 C CA . TYR B 1 145 ? 8.477 -19.469 -15.68 1 96.62 145 TYR B CA 1
ATOM 2503 C C . TYR B 1 145 ? 7.051 -19.359 -16.203 1 96.62 145 TYR B C 1
ATOM 2505 O O . TYR B 1 145 ? 6.094 -19.656 -15.477 1 96.62 145 TYR B O 1
ATOM 2513 N N . LEU B 1 146 ? 6.918 -18.859 -17.406 1 97.44 146 LEU B N 1
ATOM 2514 C CA . LEU B 1 146 ? 5.605 -18.703 -18.016 1 97.44 146 LEU B CA 1
ATOM 2515 C C . LEU B 1 146 ? 4.883 -20.047 -18.125 1 97.44 146 LEU B C 1
ATOM 2517 O O . LEU B 1 146 ? 3.695 -20.141 -17.812 1 97.44 146 LEU B O 1
ATOM 2521 N N . ASP B 1 147 ? 5.605 -21.016 -18.562 1 98 147 ASP B N 1
ATOM 2522 C CA . ASP B 1 147 ? 5.039 -22.359 -18.656 1 98 147 ASP B CA 1
ATOM 2523 C C . ASP B 1 147 ? 4.559 -22.859 -17.297 1 98 147 ASP B C 1
ATOM 2525 O O . ASP B 1 147 ? 3.467 -23.422 -17.188 1 98 147 ASP B O 1
ATOM 2529 N N . TRP B 1 148 ? 5.395 -22.688 -16.375 1 98.5 148 TRP B N 1
ATOM 2530 C CA . TRP B 1 148 ? 5.055 -23.078 -15.008 1 98.5 148 TRP B CA 1
ATOM 2531 C C . TRP B 1 148 ? 3.818 -22.344 -14.516 1 98.5 148 TRP B C 1
ATOM 2533 O O . TRP B 1 148 ? 2.887 -22.953 -13.984 1 98.5 148 TRP B O 1
ATOM 2543 N N . ALA B 1 149 ? 3.779 -21.047 -14.703 1 98.5 149 ALA B N 1
ATOM 2544 C CA . ALA B 1 149 ? 2.658 -20.219 -14.25 1 98.5 149 ALA B CA 1
ATOM 2545 C C . ALA B 1 149 ? 1.356 -20.656 -14.914 1 98.5 149 ALA B C 1
ATOM 2547 O O . ALA B 1 149 ? 0.302 -20.672 -14.281 1 98.5 149 ALA B O 1
ATOM 2548 N N . GLU B 1 150 ? 1.432 -21.016 -16.172 1 98.62 150 GLU B N 1
ATOM 2549 C CA . GLU B 1 150 ? 0.262 -21.484 -16.906 1 98.62 150 GLU B CA 1
ATOM 2550 C C . GLU B 1 150 ? -0.268 -22.797 -16.344 1 98.62 150 GLU B C 1
ATOM 2552 O O . GLU B 1 150 ? -1.481 -23 -16.266 1 98.62 150 GLU B O 1
ATOM 2557 N N . LYS B 1 151 ? 0.663 -23.625 -16.016 1 98.81 151 LYS B N 1
ATOM 2558 C CA . LYS B 1 151 ? 0.248 -24.891 -15.438 1 98.81 151 LYS B CA 1
ATOM 2559 C C . LYS B 1 151 ? -0.427 -24.688 -14.078 1 98.81 151 LYS B C 1
ATOM 2561 O O . LYS B 1 151 ? -1.426 -25.344 -13.773 1 98.81 151 LYS B O 1
ATOM 2566 N N . VAL B 1 152 ? 0.088 -23.828 -13.258 1 98.81 152 VAL B N 1
ATOM 2567 C CA . VAL B 1 152 ? -0.53 -23.5 -11.969 1 98.81 152 VAL B CA 1
ATOM 2568 C C . VAL B 1 152 ? -1.911 -22.891 -12.203 1 98.81 152 VAL B C 1
ATOM 2570 O O . VAL B 1 152 ? -2.891 -23.312 -11.578 1 98.81 152 VAL B O 1
ATOM 2573 N N . ALA B 1 153 ? -2.018 -21.938 -13.109 1 98.81 153 ALA B N 1
ATOM 2574 C CA . ALA B 1 153 ? -3.271 -21.234 -13.383 1 98.81 153 ALA B CA 1
ATOM 2575 C C . ALA B 1 153 ? -4.332 -22.203 -13.906 1 98.81 153 ALA B C 1
ATOM 2577 O O . ALA B 1 153 ? -5.52 -22.047 -13.625 1 98.81 153 ALA B O 1
ATOM 2578 N N . ALA B 1 154 ? -3.869 -23.188 -14.688 1 98.69 154 ALA B N 1
ATOM 2579 C CA . ALA B 1 154 ? -4.801 -24.188 -15.203 1 98.69 154 ALA B CA 1
ATOM 2580 C C . ALA B 1 154 ? -5.535 -24.891 -14.07 1 98.69 154 ALA B C 1
ATOM 2582 O O . ALA B 1 154 ? -6.711 -25.234 -14.203 1 98.69 154 ALA B O 1
ATOM 2583 N N . GLY B 1 155 ? -4.852 -25.125 -12.992 1 98.69 155 GLY B N 1
ATOM 2584 C CA . GLY B 1 155 ? -5.453 -25.766 -11.828 1 98.69 155 GLY B CA 1
ATOM 2585 C C . GLY B 1 155 ? -6.367 -24.844 -11.047 1 98.69 155 GLY B C 1
ATOM 2586 O O . GLY B 1 155 ? -7.125 -25.297 -10.188 1 98.69 155 GLY B O 1
ATOM 2587 N N . CYS B 1 156 ? -6.359 -23.531 -11.375 1 98.69 156 CYS B N 1
ATOM 2588 C CA . CYS B 1 156 ? -7.129 -22.547 -10.625 1 98.69 156 CYS B CA 1
ATOM 2589 C C . CYS B 1 156 ? -8.359 -22.094 -11.422 1 98.69 156 CYS B C 1
ATOM 2591 O O . CYS B 1 156 ? -9.094 -21.219 -10.984 1 98.69 156 CYS B O 1
ATOM 2593 N N . ARG B 1 157 ? -8.594 -22.672 -12.555 1 98.25 157 ARG B N 1
ATOM 2594 C CA . ARG B 1 157 ? -9.672 -22.219 -13.43 1 98.25 157 ARG B CA 1
ATOM 2595 C C . ARG B 1 157 ? -11.039 -22.625 -12.883 1 98.25 157 ARG B C 1
ATOM 2597 O O . ARG B 1 157 ? -11.125 -23.547 -12.055 1 98.25 157 ARG B O 1
ATOM 2604 N N . GLY B 1 158 ? -12.102 -21.875 -13.305 1 98.25 158 GLY B N 1
ATOM 2605 C CA . GLY B 1 158 ? -13.477 -22.188 -12.945 1 98.25 158 GLY B CA 1
ATOM 2606 C C . GLY B 1 158 ? -13.984 -21.375 -11.773 1 98.25 158 GLY B C 1
ATOM 2607 O O . GLY B 1 158 ? -15.094 -21.609 -11.281 1 98.25 158 GLY B O 1
ATOM 2608 N N . VAL B 1 159 ? -13.203 -20.344 -11.32 1 98.12 159 VAL B N 1
ATOM 2609 C CA . VAL B 1 159 ? -13.609 -19.656 -10.102 1 98.12 159 VAL B CA 1
ATOM 2610 C C . VAL B 1 159 ? -13.945 -18.188 -10.422 1 98.12 159 VAL B C 1
ATOM 2612 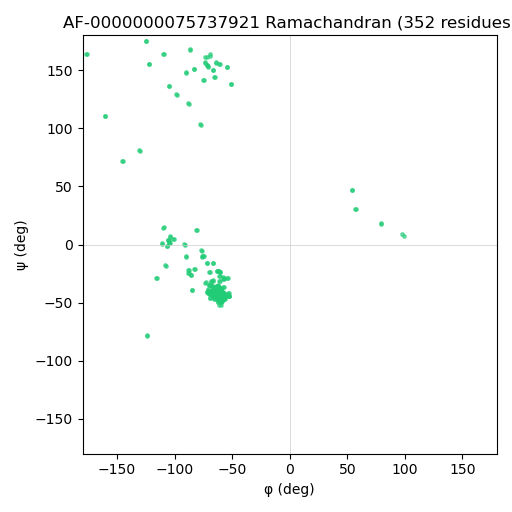O O . VAL B 1 159 ? -14.711 -17.562 -9.695 1 98.12 159 VAL B O 1
ATOM 2615 N N . ASN B 1 160 ? -13.344 -17.609 -11.414 1 98.44 160 ASN B N 1
ATOM 2616 C CA . ASN B 1 160 ? -13.57 -16.203 -11.75 1 98.44 160 ASN B CA 1
ATOM 2617 C C . ASN B 1 160 ? -13.148 -15.906 -13.188 1 98.44 160 ASN B C 1
ATOM 2619 O O . ASN B 1 160 ? -11.953 -15.828 -13.484 1 98.44 160 ASN B O 1
ATOM 2623 N N . ASP B 1 161 ? -14.055 -15.648 -14.031 1 98.12 161 ASP B N 1
ATOM 2624 C CA . ASP B 1 161 ? -13.805 -15.453 -15.453 1 98.12 161 ASP B CA 1
ATOM 2625 C C . ASP B 1 161 ? -12.906 -14.242 -15.688 1 98.12 161 ASP B C 1
ATOM 2627 O O . ASP B 1 161 ? -12.047 -14.258 -16.562 1 98.12 161 ASP B O 1
ATOM 2631 N N . HIS B 1 162 ? -13.164 -13.273 -14.969 1 98 162 HIS B N 1
ATOM 2632 C CA . HIS B 1 162 ? -12.406 -12.039 -15.148 1 98 162 HIS B CA 1
ATOM 2633 C C . HIS B 1 162 ? -10.914 -12.266 -14.914 1 98 162 HIS B C 1
ATOM 2635 O O . HIS B 1 162 ? -10.086 -11.938 -15.773 1 98 162 HIS B O 1
ATOM 2641 N N . LEU B 1 163 ? -10.531 -12.852 -13.789 1 98.5 163 LEU B N 1
ATOM 2642 C CA . LEU B 1 163 ? -9.133 -13.102 -13.461 1 98.5 163 LEU B CA 1
ATOM 2643 C C . LEU B 1 163 ? -8.523 -14.109 -14.422 1 98.5 163 LEU B C 1
ATOM 2645 O O . LEU B 1 163 ? -7.355 -13.984 -14.805 1 98.5 163 LEU B O 1
ATOM 2649 N N . GLU B 1 164 ? -9.281 -15.102 -14.758 1 98.75 164 GLU B N 1
ATOM 2650 C CA . GLU B 1 164 ? -8.797 -16.109 -15.688 1 98.75 164 GLU B CA 1
ATOM 2651 C C . GLU B 1 164 ? -8.477 -15.508 -17.062 1 98.75 164 GLU B C 1
ATOM 2653 O O . GLU B 1 164 ? -7.426 -15.789 -17.641 1 98.75 164 GLU B O 1
ATOM 2658 N N . ASN B 1 165 ? -9.391 -14.656 -17.516 1 98.69 165 ASN B N 1
ATOM 2659 C CA . ASN B 1 165 ? -9.148 -13.984 -18.781 1 98.69 165 ASN B CA 1
ATOM 2660 C C . ASN B 1 165 ? -7.953 -13.047 -18.719 1 98.69 165 ASN B C 1
ATOM 2662 O O . ASN B 1 165 ? -7.164 -12.961 -19.656 1 98.69 165 ASN B O 1
ATOM 2666 N N . LEU B 1 166 ? -7.906 -12.352 -17.641 1 98.75 166 LEU B N 1
ATOM 2667 C CA . LEU B 1 166 ? -6.777 -11.445 -17.438 1 98.75 166 LEU B CA 1
ATOM 2668 C C . LEU B 1 166 ? -5.461 -12.219 -17.422 1 98.75 166 LEU B C 1
ATOM 2670 O O . LEU B 1 166 ? -4.461 -11.766 -17.984 1 98.75 166 LEU B O 1
ATOM 2674 N N . PHE B 1 167 ? -5.41 -13.375 -16.719 1 98.81 167 PHE B N 1
ATOM 2675 C CA . PHE B 1 167 ? -4.219 -14.219 -16.719 1 98.81 167 PHE B CA 1
ATOM 2676 C C . PHE B 1 167 ? -3.842 -14.617 -18.141 1 98.81 167 PHE B C 1
ATOM 2678 O O . PHE B 1 167 ? -2.678 -14.508 -18.547 1 98.81 167 PHE B O 1
ATOM 2685 N N . ASP B 1 168 ? -4.82 -15.039 -18.875 1 98.75 168 ASP B N 1
ATOM 2686 C CA . ASP B 1 168 ? -4.574 -15.5 -20.25 1 98.75 168 ASP B CA 1
ATOM 2687 C C . ASP B 1 168 ? -4.012 -14.375 -21.109 1 98.75 168 ASP B C 1
ATOM 2689 O O . ASP B 1 168 ? -3.072 -14.586 -21.875 1 98.75 168 ASP B O 1
ATOM 2693 N N . GLU B 1 169 ? -4.602 -13.242 -21 1 98.62 169 GLU B N 1
ATOM 2694 C CA . GLU B 1 169 ? -4.129 -12.078 -21.75 1 98.62 169 GLU B CA 1
ATOM 2695 C C . GLU B 1 169 ? -2.691 -11.727 -21.375 1 98.62 169 GLU B C 1
ATOM 2697 O O . GLU B 1 169 ? -1.873 -11.422 -22.234 1 98.62 169 GLU B O 1
ATOM 2702 N N . THR B 1 170 ? -2.412 -11.734 -20.109 1 98.5 170 THR B N 1
ATOM 2703 C CA . THR B 1 170 ? -1.077 -11.406 -19.625 1 98.5 170 THR B CA 1
ATOM 2704 C C . THR B 1 170 ? -0.058 -12.438 -20.094 1 98.5 170 THR B C 1
ATOM 2706 O O . THR B 1 170 ? 1.033 -12.07 -20.547 1 98.5 170 THR B O 1
ATOM 2709 N N . ALA B 1 171 ? -0.41 -13.727 -19.969 1 98.12 171 ALA B N 1
ATOM 2710 C CA . ALA B 1 171 ? 0.461 -14.805 -20.438 1 98.12 171 ALA B CA 1
ATOM 2711 C C . ALA B 1 171 ? 0.728 -14.688 -21.938 1 98.12 171 ALA B C 1
ATOM 2713 O O . ALA B 1 171 ? 1.86 -14.875 -22.391 1 98.12 171 ALA B O 1
ATOM 2714 N N . ALA B 1 172 ? -0.307 -14.344 -22.656 1 97.81 172 ALA B N 1
ATOM 2715 C CA . ALA B 1 172 ? -0.168 -14.188 -24.094 1 97.81 172 ALA B CA 1
ATOM 2716 C C . ALA B 1 172 ? 0.777 -13.039 -24.438 1 97.81 172 ALA B C 1
ATOM 2718 O O . ALA B 1 172 ? 1.593 -13.148 -25.359 1 97.81 172 ALA B O 1
ATOM 2719 N N . ARG B 1 173 ? 0.62 -11.977 -23.766 1 96.44 173 ARG B N 1
ATOM 2720 C CA . ARG B 1 173 ? 1.517 -10.844 -23.953 1 96.44 173 ARG B CA 1
ATOM 2721 C C . ARG B 1 173 ? 2.959 -11.227 -23.641 1 96.44 173 ARG B C 1
ATOM 2723 O O . ARG B 1 173 ? 3.879 -10.836 -24.375 1 96.44 173 ARG B O 1
ATOM 2730 N N . GLY B 1 174 ? 3.068 -11.945 -22.516 1 95.06 174 GLY B N 1
ATOM 2731 C CA . GLY B 1 174 ? 4.395 -12.422 -22.156 1 95.06 174 GLY B CA 1
ATOM 2732 C C . GLY B 1 174 ? 5.02 -13.297 -23.234 1 95.06 174 GLY B C 1
ATOM 2733 O O . GLY B 1 174 ? 6.191 -13.125 -23.578 1 95.06 174 GLY B O 1
ATOM 2734 N N . ARG B 1 175 ? 4.281 -14.133 -23.797 1 94.31 175 ARG B N 1
ATOM 2735 C CA . ARG B 1 175 ? 4.77 -15.031 -24.844 1 94.31 175 ARG B CA 1
ATOM 2736 C C . ARG B 1 175 ? 5.117 -14.266 -26.109 1 94.31 175 ARG B C 1
ATOM 2738 O O . ARG B 1 175 ? 6.082 -14.602 -26.812 1 94.31 175 ARG B O 1
ATOM 2745 N N . ALA B 1 176 ? 4.434 -13.234 -26.328 1 93.81 176 ALA B N 1
ATOM 2746 C CA . ALA B 1 176 ? 4.641 -12.438 -27.547 1 93.81 176 ALA B CA 1
ATOM 2747 C C . ALA B 1 176 ? 5.938 -11.641 -27.453 1 93.81 176 ALA B C 1
ATOM 2749 O O . ALA B 1 176 ? 6.602 -11.406 -28.469 1 93.81 176 ALA B O 1
ATOM 2750 N N . VAL B 1 177 ? 6.266 -11.242 -26.266 1 89.31 177 VAL B N 1
ATOM 2751 C CA . VAL B 1 177 ? 7.43 -10.375 -26.109 1 89.31 177 VAL B CA 1
ATOM 2752 C C . VAL B 1 177 ? 8.688 -11.227 -25.969 1 89.31 177 VAL B C 1
ATOM 2754 O O . VAL B 1 177 ? 9.797 -10.758 -26.234 1 89.31 177 VAL B O 1
ATOM 2757 N N . LEU B 1 178 ? 8.484 -12.375 -25.547 1 85.88 178 LEU B N 1
ATOM 2758 C CA . LEU B 1 178 ? 9.625 -13.273 -25.391 1 85.88 178 LEU B CA 1
ATOM 2759 C C . LEU B 1 178 ? 9.977 -13.945 -26.719 1 85.88 178 LEU B C 1
ATOM 2761 O O . LEU B 1 178 ? 11.141 -14.242 -26.984 1 85.88 178 LEU B O 1
#

Secondary structure (DSSP, 8-state):
--HHHHHHHHHHHHHHHTTT-B-SSTT--BTHHHHHHHHHHHHHHTTT--HHHHHHHHHTTHHHHSS--HHHHHHHT-HHHHHHHHHT---TTS-HHHHHHHHHHHGGGS-HHHHHHHHHHHHHHHHHHHHS--TT--HHHHHHHHHHHHHHHHTTTTS-HHHHHHHHHHHHHHHHH-/--HHHHHHHHHHHHHHHTTT-B-SSTT--BTHHHHHHHHHHHHHHTTT--HHHHHHHHHTTHHHHSS--HHHHHHHT-HHHHHHHHHT---TTS-HHHHHHHHHHHGGGS-HHHHHHHHHHHHHHHHHHHHS--TT--HHHHHHHHHHHHHHHHTTTTS-HHHHHHHHHHHHHHHHH-

pLDDT: mean 96.77, std 3.23, range [82.69, 98.94]

Foldseek 3Di:
DDLVVLQVVLLVVLCVQQVPPFDLFPVRHRPQVLLVQLLVQLCVLVVNPCSLLSSLSNCLCCVPPGVDDLVNCCVVHRNSSSVLSVLSHFDPVDDPVVSLVVLLVCLLVGDLSSLSSLLSSLLSVLQRCQVTNRPPDDPVNLVVSLVSSVSSNVSNPDRTPVSNVSSVVSSVSSVVSD/DDLVVLQVVLLVVLCVQQVPPFDLFPVRHRPQVLLVQLLVQLCVLVVNPCSLLSSLSNCLCCVPPGVDDLVNCCVVHRNSSSVLSVLSHFDPVDDPVVSLVVLLVCLLVGDLSSLSSLLSSLLSVLLRCQVTNRPPDDPVNLVVSLVSSVSSNVSNPDRTPVSNVSSVVSSVSSVVSD

Nearest PDB structures (foldseek):
  3nr1-assembly1_B  TM=9.600E-01  e=2.489E-14  Homo sapiens
  5vxa-assembly1_A  TM=9.610E-01  e=4.863E-14  Homo sapiens
  3nqw-assembly1_B  TM=9.469E-01  e=5.318E-13  Drosophila melanogaster
  6z3o-assembly1_CCC-2  TM=8.362E-01  e=3.689E-08  Pseudomonas aeruginosa PAO1
  6z3n-assembly2_DDD  TM=8.801E-01  e=8.729E-08  Pseudomonas aeruginosa PAO1

Solvent-accessible surface area (backbone atoms only — not comparable to full-atom values): 18135 Å² total; per-residue (Å²): 129,43,58,51,34,50,32,31,48,26,44,31,51,34,29,62,69,36,42,90,40,58,40,74,28,68,74,46,37,45,38,48,44,55,27,32,44,19,19,28,50,45,18,56,70,50,61,36,71,49,42,56,58,27,22,20,31,29,36,31,54,37,55,64,75,36,92,50,48,61,66,57,38,26,71,73,71,28,61,70,31,24,51,44,19,55,73,63,43,67,64,78,89,47,56,69,72,56,46,54,52,45,46,38,67,45,28,60,74,47,54,62,71,44,25,49,47,52,44,28,46,49,39,48,52,48,53,44,46,63,76,28,43,32,82,85,58,48,70,69,54,53,51,49,48,50,53,51,49,49,49,25,44,62,29,35,63,93,67,49,68,66,57,53,50,50,36,52,52,52,53,50,51,42,61,70,75,102,128,44,56,51,34,49,32,31,49,26,45,31,52,35,30,62,69,36,44,89,38,56,39,75,29,68,73,46,36,44,37,50,44,55,26,32,44,21,19,29,48,46,18,58,70,48,60,36,73,50,42,54,60,28,22,20,31,29,38,31,56,37,54,64,75,36,92,49,47,61,66,57,38,27,71,75,72,28,60,69,31,24,49,44,19,54,72,64,42,69,65,79,90,46,54,70,70,56,45,53,52,46,47,37,69,44,26,59,73,47,54,62,69,42,25,51,47,52,45,29,47,50,40,47,52,49,53,43,45,63,75,28,43,33,83,86,60,48,71,67,54,52,51,49,48,50,52,50,49,50,50,26,44,61,29,34,63,95,67,50,69,67,57,52,51,49,37,51,52,51,53,50,51,42,60,70,74,102

InterPro domains:
  IPR003607 HD/PDEase domain [SM00471] (27-135)
  IPR052194 Guanosine-3',5'-bis(diphosphate) 3'-pyrophosphohydrolase [PTHR46246] (4-173)

Sequence (356 aa):
MTDLVLVSRAADFAARRHAGTRRKGADKEPYVNHLAEVALLLTVATDGADAPLVAAGWLHDTIEDTGVTRDELAEQFSADVAELVVACTDDKTLPKVERKRLQIEHAPHLTPRAKLIKLADKISNLRSLIVSPPDDWERDRLLDYLDWAEKVAAGCRGVNDHLENLFDETAARGRAVLMTDLVLVSRAADFAARRHAGTRRKGADKEPYVNHLAEVALLLTVATDGADAPLVAAGWLHDTIEDTGVTRDELAEQFSADVAELVVACTDDKTLPKVERKRLQIEHAPHLTPRAKLIKLADKISNLRSLIVSPPDDWERDRLLDYLDWAEKVAAGCRGVNDHLENLFDETAARGRAVL